Protein AF-A0A495E7X4-F1 (afdb_monomer)

Sequence (181 aa):
MKPMVLQGMKLKKEILKELFKAVAIIALSSLPYIHDVITIRGGAFPAWVPDWGIEEFLTNSEGYIAGFSSYRVFIYTFLIHLFAHLGYVGWFFDAKDKLYRPFLLVPVSLSLYQIILILFDFRSSDLNEPHIKIVLTIAISSLLAINFFFNNKKILSEHFLKHKNSLKTNKKPLQTKEKNI

Secondary structure (DSSP, 8-state):
---HHHHHHHHHHHHHHHHHHHHHHHHHHHGGGHHHHH--TTSPPPTTSPP-SHHHHHB-TTS-BTTBSSHHHHHHHHHHHHHHHHHHHHHHHH-TT-TTGGGGHHHHHHHHHHHHHHHTT-TTSGGGSHHHHHHHHHHHHHHHHHHHHHH-HHHHHHHHHHHHHHHHHTTS---------

Structure (mmCIF, N/CA/C/O backbone):
data_AF-A0A495E7X4-F1
#
_entry.id   AF-A0A495E7X4-F1
#
loop_
_atom_site.group_PDB
_atom_site.id
_atom_site.type_symbol
_atom_site.label_atom_id
_atom_site.label_alt_id
_atom_site.label_comp_id
_atom_site.label_asym_id
_atom_site.label_entity_id
_atom_site.label_seq_id
_atom_site.pdbx_PDB_ins_code
_atom_site.Cartn_x
_atom_site.Cartn_y
_atom_site.Cartn_z
_atom_site.occupancy
_atom_site.B_iso_or_equiv
_atom_site.auth_seq_id
_atom_site.auth_comp_id
_atom_site.auth_asym_id
_atom_site.auth_atom_id
_atom_site.pdbx_PDB_model_num
ATOM 1 N N . MET A 1 1 ? -44.110 -26.008 7.105 1.00 53.22 1 MET A N 1
ATOM 2 C CA . MET A 1 1 ? -42.918 -26.580 6.438 1.00 53.22 1 MET A CA 1
ATOM 3 C C . MET A 1 1 ? -42.250 -25.498 5.598 1.00 53.22 1 MET A C 1
ATOM 5 O O . MET A 1 1 ? -42.802 -25.106 4.581 1.00 53.22 1 MET A O 1
ATOM 9 N N . LYS A 1 2 ? -41.111 -24.945 6.038 1.00 56.16 2 LYS A N 1
ATOM 10 C CA . LYS A 1 2 ? -40.296 -24.055 5.189 1.00 56.16 2 LYS A CA 1
ATOM 11 C C . LYS A 1 2 ? -39.638 -24.940 4.117 1.00 56.16 2 LYS A C 1
ATOM 13 O O . LYS A 1 2 ? -39.052 -25.950 4.501 1.00 56.16 2 LYS A O 1
ATOM 18 N N . PRO A 1 3 ? -39.761 -24.643 2.814 1.00 59.41 3 PRO A N 1
ATOM 19 C CA . PRO A 1 3 ? -39.374 -25.594 1.779 1.00 59.41 3 PRO A CA 1
ATOM 20 C C . PRO A 1 3 ? -37.855 -25.800 1.782 1.00 59.41 3 PRO A C 1
ATOM 22 O O . PRO A 1 3 ? -37.083 -24.859 1.598 1.00 59.41 3 PRO A O 1
ATOM 25 N N . MET A 1 4 ? -37.449 -27.055 1.976 1.00 61.03 4 MET A N 1
ATOM 26 C CA . MET A 1 4 ? -36.068 -27.557 2.059 1.00 61.03 4 MET A CA 1
ATOM 27 C C . MET A 1 4 ? -35.173 -27.088 0.889 1.00 61.03 4 MET A C 1
ATOM 29 O O . MET A 1 4 ? -33.969 -26.889 1.043 1.00 61.03 4 MET A O 1
ATOM 33 N N . VAL A 1 5 ? -35.781 -26.798 -0.266 1.00 62.78 5 VAL A N 1
ATOM 34 C CA . VAL A 1 5 ? -35.138 -26.268 -1.483 1.00 62.78 5 VAL A CA 1
ATOM 35 C C . VAL A 1 5 ? -34.517 -24.876 -1.270 1.00 62.78 5 VAL A C 1
ATOM 37 O O . VAL A 1 5 ? -33.416 -24.596 -1.746 1.00 62.78 5 VAL A O 1
ATOM 40 N N . LEU A 1 6 ? -35.177 -24.007 -0.499 1.00 62.12 6 LEU A N 1
ATOM 41 C CA . LEU A 1 6 ? -34.708 -22.642 -0.220 1.00 62.12 6 LEU A CA 1
ATOM 42 C C . LEU A 1 6 ? -33.496 -22.630 0.726 1.00 62.12 6 LEU A C 1
ATOM 44 O O . LEU A 1 6 ? -32.681 -21.708 0.683 1.00 62.12 6 LEU A O 1
ATOM 48 N N . GLN A 1 7 ? -33.358 -23.664 1.558 1.00 63.69 7 GLN A N 1
ATOM 49 C CA . GLN A 1 7 ? -32.230 -23.836 2.473 1.00 63.69 7 GLN A CA 1
ATOM 50 C C . GLN A 1 7 ? -30.979 -24.335 1.730 1.00 63.69 7 GLN A C 1
ATOM 52 O O . GLN A 1 7 ? -29.894 -23.796 1.944 1.00 63.69 7 GLN A O 1
ATOM 57 N N . GLY A 1 8 ? -31.135 -25.263 0.777 1.00 68.31 8 GLY A N 1
ATOM 58 C CA . GLY A 1 8 ? -30.037 -25.742 -0.075 1.00 68.31 8 GLY A CA 1
ATOM 59 C C . GLY A 1 8 ? -29.453 -24.665 -1.000 1.00 68.31 8 GLY A C 1
ATOM 60 O O . GLY A 1 8 ? -28.236 -24.577 -1.164 1.00 68.31 8 GLY A O 1
ATOM 61 N N . MET A 1 9 ? -30.295 -23.784 -1.555 1.00 69.75 9 MET A N 1
ATOM 62 C CA . MET A 1 9 ? -29.830 -22.660 -2.384 1.00 69.75 9 MET A CA 1
ATOM 63 C C . MET A 1 9 ? -29.042 -21.612 -1.588 1.00 69.75 9 MET A C 1
ATOM 65 O O . MET A 1 9 ? -28.054 -21.077 -2.091 1.00 69.75 9 MET A O 1
ATOM 69 N N . LYS A 1 10 ? -29.448 -21.323 -0.345 1.00 73.44 10 LYS A N 1
ATOM 70 C CA . LYS A 1 10 ? -28.701 -20.415 0.540 1.00 73.44 10 LYS A CA 1
ATOM 71 C C . LYS A 1 10 ? -27.346 -21.001 0.932 1.00 73.44 10 LYS A C 1
ATOM 73 O O . LYS A 1 10 ? -26.352 -20.287 0.880 1.00 73.44 10 LYS A O 1
ATOM 78 N N . LEU A 1 11 ? -27.300 -22.300 1.229 1.00 81.44 11 LEU A N 1
ATOM 79 C CA . LEU A 1 11 ? -26.063 -22.997 1.577 1.00 81.44 11 LEU A CA 1
ATOM 80 C C . LEU A 1 11 ? -25.038 -22.964 0.430 1.00 81.44 11 LEU A C 1
ATOM 82 O O . LEU A 1 11 ? -23.883 -22.620 0.658 1.00 81.44 11 LEU A O 1
ATOM 86 N N . LYS A 1 12 ? -25.460 -23.231 -0.817 1.00 85.31 12 LYS A N 1
ATOM 87 C CA . LYS A 1 12 ? -24.569 -23.134 -1.991 1.00 85.31 12 LYS A CA 1
ATOM 88 C C . LYS A 1 12 ? -24.003 -21.725 -2.196 1.00 85.31 12 LYS A C 1
ATOM 90 O O . LYS A 1 12 ? -22.835 -21.592 -2.550 1.00 85.31 12 LYS A O 1
ATOM 95 N N . LYS A 1 13 ? -24.808 -20.679 -1.969 1.00 86.75 13 LYS A N 1
ATOM 96 C CA . LYS A 1 13 ? -24.361 -19.280 -2.092 1.00 86.75 13 LYS A CA 1
ATOM 97 C C . LYS A 1 13 ? -23.329 -18.900 -1.030 1.00 86.75 13 LYS A C 1
ATOM 99 O O . LYS A 1 13 ? -22.358 -18.233 -1.369 1.00 86.75 13 LYS A O 1
ATOM 104 N N . GLU A 1 14 ? -23.513 -19.335 0.217 1.00 90.12 14 GLU A N 1
ATOM 105 C CA . GLU A 1 14 ? -22.531 -19.098 1.287 1.00 90.12 14 GLU A CA 1
ATOM 106 C C . GLU A 1 14 ? -21.208 -19.822 1.003 1.00 90.12 14 GLU A C 1
ATOM 108 O O . GLU A 1 14 ? -20.150 -19.203 1.058 1.00 90.12 14 GLU A O 1
ATOM 113 N N . ILE A 1 15 ? -21.253 -21.091 0.583 1.00 91.12 15 ILE A N 1
ATOM 114 C CA . ILE A 1 15 ? -20.043 -21.850 0.218 1.00 91.12 15 ILE A CA 1
ATOM 115 C C . ILE A 1 15 ? -19.289 -21.171 -0.931 1.00 91.12 15 ILE A C 1
ATOM 117 O O . ILE A 1 15 ? -18.073 -21.010 -0.859 1.00 91.12 15 ILE A O 1
ATOM 121 N N . LEU A 1 16 ? -19.997 -20.732 -1.977 1.00 93.06 16 LEU A N 1
ATOM 122 C CA . LEU A 1 16 ? -19.380 -20.040 -3.111 1.00 93.06 16 LEU A CA 1
ATOM 123 C C . LEU A 1 16 ? -18.724 -18.719 -2.687 1.00 93.06 16 LEU A C 1
ATOM 125 O O . LEU A 1 16 ? -17.646 -18.379 -3.168 1.00 93.06 16 LEU A O 1
ATOM 129 N N . LYS A 1 17 ? -19.358 -17.985 -1.768 1.00 92.62 17 LYS A N 1
ATOM 130 C CA . LYS A 1 17 ? -18.829 -16.734 -1.221 1.00 92.62 17 LYS A CA 1
ATOM 131 C C . LYS A 1 17 ? -17.554 -16.966 -0.413 1.00 92.62 17 LYS A C 1
ATOM 133 O O . LYS A 1 17 ? -16.591 -16.227 -0.597 1.00 92.62 17 LYS A O 1
ATOM 138 N N . GLU A 1 18 ? -17.530 -17.977 0.452 1.00 92.38 18 GLU A N 1
ATOM 139 C CA . GLU A 1 18 ? -16.325 -18.325 1.215 1.00 92.38 18 GLU A CA 1
ATOM 140 C C . GLU A 1 18 ? -15.199 -18.824 0.302 1.00 92.38 18 GLU A C 1
ATOM 142 O O . GLU A 1 18 ? -14.048 -18.424 0.472 1.00 92.38 18 GLU A O 1
ATOM 147 N N . LEU A 1 19 ? -15.527 -19.599 -0.735 1.00 94.06 19 LEU A N 1
ATOM 148 C CA . LEU A 1 19 ? -14.551 -20.033 -1.733 1.00 94.06 19 LEU A CA 1
ATOM 149 C C . LEU A 1 19 ? -13.961 -18.844 -2.499 1.00 94.06 19 LEU A C 1
ATOM 151 O O . LEU A 1 19 ? -12.747 -18.761 -2.659 1.00 94.06 19 LEU A O 1
ATOM 155 N N . PHE A 1 20 ? -14.789 -17.881 -2.914 1.00 94.00 20 PHE A N 1
ATOM 156 C CA . PHE A 1 20 ? -14.309 -16.675 -3.589 1.00 94.00 20 PHE A CA 1
ATOM 157 C C . PHE A 1 20 ? -13.385 -15.840 -2.694 1.00 94.00 20 PHE A C 1
ATOM 159 O O . PHE A 1 20 ? -12.352 -15.362 -3.156 1.00 94.00 20 PHE A O 1
ATOM 166 N N . LYS A 1 21 ? -13.707 -15.706 -1.399 1.00 90.69 21 LYS A N 1
ATOM 167 C CA . LYS A 1 21 ? -12.814 -15.050 -0.431 1.00 90.69 21 LYS A CA 1
ATOM 168 C C . LYS A 1 21 ? -11.476 -15.777 -0.318 1.00 90.69 21 LYS A C 1
ATOM 170 O O . LYS A 1 21 ? -10.440 -15.123 -0.344 1.00 90.69 21 LYS A O 1
ATOM 175 N N . ALA A 1 22 ? -11.489 -17.107 -0.216 1.00 91.88 22 ALA A N 1
ATOM 176 C CA . ALA A 1 22 ? -10.266 -17.901 -0.133 1.00 91.88 22 ALA A CA 1
ATOM 177 C C . ALA A 1 22 ? -9.396 -17.727 -1.388 1.00 91.88 22 ALA A C 1
ATOM 179 O O . ALA A 1 22 ? -8.202 -17.459 -1.276 1.00 91.88 22 ALA A O 1
ATOM 180 N N . VAL A 1 23 ? -10.003 -17.786 -2.577 1.00 94.38 23 VAL A N 1
ATOM 181 C CA . VAL A 1 23 ? -9.309 -17.542 -3.850 1.00 94.38 23 VAL A CA 1
ATOM 182 C C . VAL A 1 23 ? -8.737 -16.124 -3.905 1.00 94.38 23 VAL A C 1
ATOM 184 O O . VAL A 1 23 ? -7.584 -15.956 -4.289 1.00 94.38 23 VAL A O 1
ATOM 187 N N . ALA A 1 24 ? -9.493 -15.112 -3.473 1.00 90.62 24 ALA A N 1
ATOM 188 C CA . ALA A 1 24 ? -9.015 -13.731 -3.431 1.00 90.62 24 ALA A CA 1
ATOM 189 C C . ALA A 1 24 ? -7.817 -13.558 -2.483 1.00 90.62 24 ALA A C 1
ATOM 191 O O . ALA A 1 24 ? -6.862 -12.866 -2.830 1.00 90.62 24 ALA A O 1
ATOM 192 N N . ILE A 1 25 ? -7.830 -14.212 -1.316 1.00 90.06 25 ILE A N 1
ATOM 193 C CA . ILE A 1 25 ? -6.704 -14.198 -0.371 1.00 90.06 25 ILE A CA 1
ATOM 194 C C . ILE A 1 25 ? -5.472 -14.852 -0.997 1.00 90.06 25 ILE A C 1
ATOM 196 O O . ILE A 1 25 ? -4.390 -14.274 -0.937 1.00 90.06 25 ILE A O 1
ATOM 200 N N . ILE A 1 26 ? -5.631 -16.018 -1.631 1.00 92.19 26 ILE A N 1
ATOM 201 C CA . ILE A 1 26 ? -4.530 -16.711 -2.310 1.00 92.19 26 ILE A CA 1
ATOM 202 C C . ILE A 1 26 ? -3.950 -15.814 -3.406 1.00 92.19 26 ILE A C 1
ATOM 204 O O . ILE A 1 26 ? -2.745 -15.570 -3.415 1.00 92.19 26 ILE A O 1
ATOM 208 N N . ALA A 1 27 ? -4.802 -15.247 -4.262 1.00 89.44 27 ALA A N 1
ATOM 209 C CA . ALA A 1 27 ? -4.384 -14.346 -5.330 1.00 89.44 27 ALA A CA 1
ATOM 210 C C . ALA A 1 27 ? -3.613 -13.131 -4.785 1.00 89.44 27 ALA A C 1
ATOM 212 O O . ALA A 1 27 ? -2.499 -12.860 -5.232 1.00 89.44 27 ALA A O 1
ATOM 213 N N . LEU A 1 28 ? -4.144 -12.450 -3.764 1.00 91.06 28 LEU A N 1
ATOM 214 C CA . LEU A 1 28 ? -3.473 -11.317 -3.121 1.00 91.06 28 LEU A CA 1
ATOM 215 C C . LEU A 1 28 ? -2.140 -11.721 -2.482 1.00 91.06 28 LEU A C 1
ATOM 217 O O . LEU A 1 28 ? -1.152 -11.017 -2.648 1.00 91.06 28 LEU A O 1
ATOM 221 N N . SER A 1 29 ? -2.081 -12.864 -1.798 1.00 91.00 29 SER A N 1
ATOM 222 C CA . SER A 1 29 ? -0.844 -13.364 -1.183 1.00 91.00 29 SER A CA 1
ATOM 223 C C . SER A 1 29 ? 0.217 -13.766 -2.209 1.00 91.00 29 SER A C 1
ATOM 225 O O . SER A 1 29 ? 1.410 -13.682 -1.933 1.00 91.00 29 SER A O 1
ATOM 227 N N . SER A 1 30 ? -0.214 -14.160 -3.410 1.00 92.12 30 SER A N 1
ATOM 228 C CA . SER A 1 30 ? 0.676 -14.527 -4.511 1.00 92.12 30 SER A CA 1
ATOM 229 C C . SER A 1 30 ? 1.222 -13.321 -5.282 1.00 92.12 30 SER A C 1
ATOM 231 O O . SER A 1 30 ? 2.153 -13.469 -6.070 1.00 92.12 30 SER A O 1
ATOM 233 N N . LEU A 1 31 ? 0.672 -12.126 -5.043 1.00 90.81 31 LEU A N 1
ATOM 234 C CA . LEU A 1 31 ? 0.947 -10.913 -5.811 1.00 90.81 31 LEU A CA 1
ATOM 235 C C . LEU A 1 31 ? 2.449 -10.566 -5.902 1.00 90.81 31 LEU A C 1
ATOM 237 O O . LEU A 1 31 ? 2.909 -10.325 -7.016 1.00 90.81 31 LEU A O 1
ATOM 241 N N . PRO A 1 32 ? 3.262 -10.656 -4.827 1.00 90.75 32 PRO A N 1
ATOM 242 C CA . PRO A 1 32 ? 4.714 -10.456 -4.918 1.00 90.75 32 PRO A CA 1
ATOM 243 C C . PRO A 1 32 ? 5.439 -11.398 -5.895 1.00 90.75 32 PRO A C 1
ATOM 245 O O . PRO A 1 32 ? 6.487 -11.047 -6.431 1.00 90.75 32 PRO A O 1
ATOM 248 N N . TYR A 1 33 ? 4.891 -12.587 -6.154 1.00 90.56 33 TYR A N 1
ATOM 249 C CA . TYR A 1 33 ? 5.516 -13.632 -6.973 1.00 90.56 33 TYR A CA 1
ATOM 250 C C . TYR A 1 33 ? 5.079 -13.599 -8.441 1.00 90.56 33 TYR A C 1
ATOM 252 O O . TYR A 1 33 ? 5.676 -14.281 -9.268 1.00 90.56 33 TYR A O 1
ATOM 260 N N . ILE A 1 34 ? 4.080 -12.784 -8.800 1.00 88.56 34 ILE A N 1
ATOM 261 C CA . ILE A 1 34 ? 3.587 -12.684 -10.186 1.00 88.56 34 ILE A CA 1
ATOM 262 C C . ILE A 1 34 ? 4.708 -12.278 -11.150 1.00 88.56 34 ILE A C 1
ATOM 264 O O . ILE A 1 34 ? 4.721 -12.730 -12.292 1.00 88.56 34 ILE A O 1
ATOM 268 N N . HIS A 1 35 ? 5.678 -11.483 -10.686 1.00 87.06 35 HIS A N 1
ATOM 269 C CA . HIS A 1 35 ? 6.827 -11.069 -11.490 1.00 87.06 35 HIS A CA 1
ATOM 270 C C . HIS A 1 35 ? 7.588 -12.263 -12.103 1.00 87.06 35 HIS A C 1
ATOM 272 O O . HIS A 1 35 ? 8.011 -12.174 -13.251 1.00 87.06 35 HIS A O 1
ATOM 278 N N . ASP A 1 36 ? 7.700 -13.391 -11.393 1.00 85.12 36 ASP A N 1
ATOM 279 C CA . ASP A 1 36 ? 8.368 -14.608 -11.882 1.00 85.12 36 ASP A CA 1
ATOM 280 C C . ASP A 1 36 ? 7.538 -15.384 -12.906 1.00 85.12 36 ASP A C 1
ATOM 282 O O . ASP A 1 36 ? 8.079 -16.144 -13.705 1.00 85.12 36 ASP A O 1
ATOM 286 N N . VAL A 1 37 ? 6.219 -15.202 -12.891 1.00 85.38 37 VAL A N 1
ATOM 287 C CA . VAL A 1 37 ? 5.312 -15.842 -13.847 1.00 85.38 37 VAL A CA 1
ATOM 288 C C . VAL A 1 37 ? 5.326 -15.082 -15.170 1.00 85.38 37 VAL A C 1
ATOM 290 O O . VAL A 1 37 ? 5.337 -15.699 -16.233 1.00 85.38 37 VAL A O 1
ATOM 293 N N . ILE A 1 38 ? 5.342 -13.747 -15.111 1.00 84.25 38 ILE A N 1
ATOM 294 C CA . ILE A 1 38 ? 5.209 -12.893 -16.297 1.00 84.25 38 ILE A CA 1
ATOM 295 C C . ILE A 1 38 ? 6.545 -12.473 -16.920 1.00 84.25 38 ILE A C 1
ATOM 297 O O . ILE A 1 38 ? 6.532 -11.867 -17.985 1.00 84.25 38 ILE A O 1
ATOM 301 N N . THR A 1 39 ? 7.688 -12.774 -16.294 1.00 84.00 39 THR A N 1
ATOM 30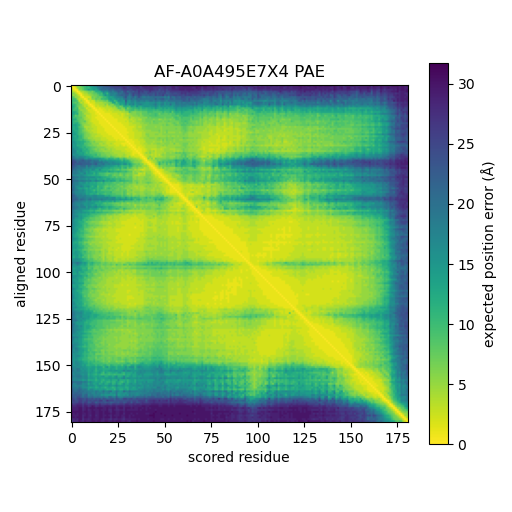2 C CA . THR A 1 39 ? 9.014 -12.441 -16.843 1.00 84.00 39 THR A CA 1
ATOM 303 C C . THR A 1 39 ? 9.970 -13.629 -16.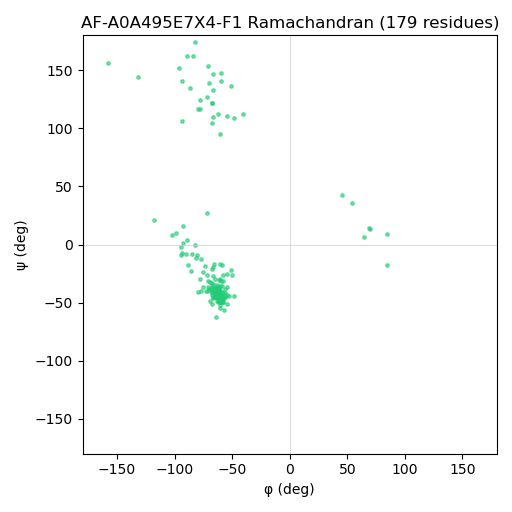805 1.00 84.00 39 THR A C 1
ATOM 305 O O . THR A 1 39 ? 9.971 -14.430 -15.873 1.00 84.00 39 THR A O 1
ATOM 308 N N . ILE A 1 40 ? 10.819 -13.742 -17.826 1.00 83.38 40 ILE A N 1
ATOM 309 C CA . ILE A 1 40 ? 11.883 -14.752 -17.894 1.00 83.38 40 ILE A CA 1
ATOM 310 C C . ILE A 1 40 ? 13.158 -14.185 -17.242 1.00 83.38 40 ILE A C 1
ATOM 312 O O . ILE A 1 40 ? 13.316 -12.973 -17.097 1.00 83.38 40 ILE A O 1
ATOM 316 N N . ARG A 1 41 ? 14.127 -15.041 -16.873 1.00 71.62 41 ARG A N 1
ATOM 317 C CA . ARG A 1 41 ? 15.435 -14.632 -16.309 1.00 71.62 41 ARG A CA 1
ATOM 318 C C . ARG A 1 41 ? 16.185 -13.565 -17.128 1.00 71.62 41 ARG A C 1
ATOM 320 O O . ARG A 1 41 ? 17.019 -12.879 -16.553 1.00 71.62 41 ARG A O 1
ATOM 327 N N . GLY A 1 42 ? 15.886 -13.421 -18.422 1.00 68.38 42 GLY A N 1
ATOM 328 C CA . GLY A 1 42 ? 16.449 -12.390 -19.303 1.00 68.38 42 GLY A CA 1
ATOM 329 C C . GLY A 1 42 ? 15.674 -11.066 -19.351 1.00 68.38 42 GLY A C 1
ATOM 330 O O . GLY A 1 42 ? 16.023 -10.214 -20.153 1.00 68.38 42 GLY A O 1
ATOM 331 N N . GLY A 1 43 ? 14.614 -10.894 -18.556 1.00 67.06 43 GLY A N 1
ATOM 332 C CA . GLY A 1 43 ? 13.779 -9.685 -18.547 1.00 67.06 43 GLY A CA 1
ATOM 333 C C . GLY A 1 43 ? 12.669 -9.661 -19.603 1.00 67.06 43 GLY A C 1
ATOM 334 O O . GLY A 1 43 ? 11.706 -8.931 -19.421 1.00 67.06 43 GLY A O 1
ATOM 335 N N . ALA A 1 44 ? 12.756 -10.504 -20.635 1.00 72.88 44 ALA A N 1
ATOM 336 C CA . ALA A 1 44 ? 11.746 -10.615 -21.684 1.00 72.88 44 ALA A CA 1
ATOM 337 C C . ALA A 1 44 ? 10.433 -11.263 -21.206 1.00 72.88 44 ALA A C 1
ATOM 339 O O . ALA A 1 44 ? 10.423 -12.114 -20.301 1.00 72.88 44 ALA A O 1
ATOM 340 N N . PHE A 1 45 ? 9.342 -10.912 -21.888 1.00 77.19 45 PHE A N 1
ATOM 341 C CA . PHE A 1 45 ? 8.042 -11.551 -21.724 1.00 77.19 45 PHE A CA 1
ATOM 342 C C . PHE A 1 45 ? 8.028 -12.982 -22.290 1.00 77.19 45 PHE A C 1
ATOM 344 O O . PHE A 1 45 ? 8.557 -13.239 -23.376 1.00 77.19 45 PHE A O 1
ATOM 351 N N . PRO A 1 46 ? 7.396 -13.940 -21.591 1.00 80.56 46 PRO A N 1
ATOM 352 C CA . PRO A 1 46 ? 7.006 -15.212 -22.179 1.00 80.56 46 PRO A CA 1
ATOM 353 C C . PRO A 1 46 ? 6.049 -15.012 -23.359 1.00 80.56 46 PRO A C 1
ATOM 355 O O . PRO A 1 46 ? 5.175 -14.157 -23.305 1.00 80.56 46 PRO A O 1
ATOM 358 N N . ALA A 1 47 ? 6.120 -15.885 -24.367 1.00 81.38 47 ALA A N 1
ATOM 359 C CA . ALA A 1 47 ? 5.296 -15.796 -25.581 1.00 81.38 47 ALA A CA 1
ATOM 360 C C . ALA A 1 47 ? 3.769 -15.831 -25.347 1.00 81.38 47 ALA A C 1
ATOM 362 O O . ALA A 1 47 ? 3.000 -15.485 -26.237 1.00 81.38 47 ALA A O 1
ATOM 363 N N . TRP A 1 48 ? 3.320 -16.286 -24.174 1.00 83.38 48 TRP A N 1
ATOM 364 C CA . TRP A 1 48 ? 1.904 -16.325 -23.810 1.00 83.38 48 TRP A CA 1
ATOM 365 C C . TRP A 1 48 ? 1.413 -15.029 -23.153 1.00 83.38 48 TRP A C 1
ATOM 367 O O . TRP A 1 48 ? 0.202 -14.821 -23.078 1.00 83.38 48 TRP A O 1
ATOM 377 N N . VAL A 1 49 ? 2.321 -14.182 -22.650 1.00 82.12 49 VAL A N 1
ATOM 378 C CA . VAL A 1 49 ? 1.960 -12.895 -22.053 1.00 82.12 49 VAL A CA 1
ATOM 379 C C . VAL A 1 49 ? 1.730 -11.911 -23.198 1.00 82.12 49 VAL A C 1
ATOM 381 O O . VAL A 1 49 ? 2.660 -11.653 -23.962 1.00 82.12 49 VAL A O 1
ATOM 384 N N . PRO A 1 50 ? 0.509 -11.380 -23.360 1.00 80.94 50 PRO A N 1
ATOM 385 C CA . PRO A 1 50 ? 0.252 -10.388 -24.389 1.00 80.94 50 PRO A CA 1
ATOM 386 C C . PRO A 1 50 ? 1.012 -9.101 -24.066 1.00 80.94 50 PRO A C 1
ATOM 388 O O . PRO A 1 50 ? 0.957 -8.608 -22.939 1.00 80.94 50 PRO A O 1
ATOM 391 N N . ASP A 1 51 ? 1.688 -8.548 -25.068 1.00 81.56 51 ASP A N 1
ATOM 392 C CA . ASP A 1 51 ? 2.324 -7.243 -24.947 1.00 81.56 51 ASP A CA 1
ATOM 393 C C . ASP A 1 51 ? 1.262 -6.142 -25.071 1.00 81.56 51 ASP A C 1
ATOM 395 O O . ASP A 1 51 ? 0.562 -6.028 -26.080 1.00 81.56 51 ASP A O 1
ATOM 399 N N . TRP A 1 52 ? 1.093 -5.369 -24.000 1.00 82.31 52 TRP A N 1
ATOM 400 C CA . TRP A 1 52 ? 0.165 -4.237 -23.928 1.00 82.31 52 TRP A CA 1
ATOM 401 C C . TRP A 1 52 ? 0.880 -2.886 -24.069 1.00 82.31 52 TRP A 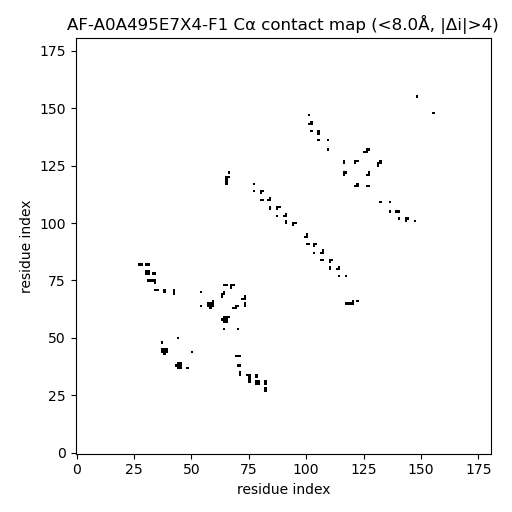C 1
ATOM 403 O O . TRP A 1 52 ? 0.267 -1.851 -23.817 1.00 82.31 52 TRP A O 1
ATOM 413 N N . GLY A 1 53 ? 2.175 -2.877 -24.407 1.00 82.44 53 GLY A N 1
ATOM 414 C CA . GLY A 1 53 ? 2.983 -1.661 -24.518 1.00 82.44 53 GLY A CA 1
ATOM 415 C C . GLY A 1 53 ? 3.267 -0.981 -23.175 1.00 82.44 53 GLY A C 1
ATOM 416 O O . GLY A 1 53 ? 3.698 0.167 -23.142 1.00 82.44 53 G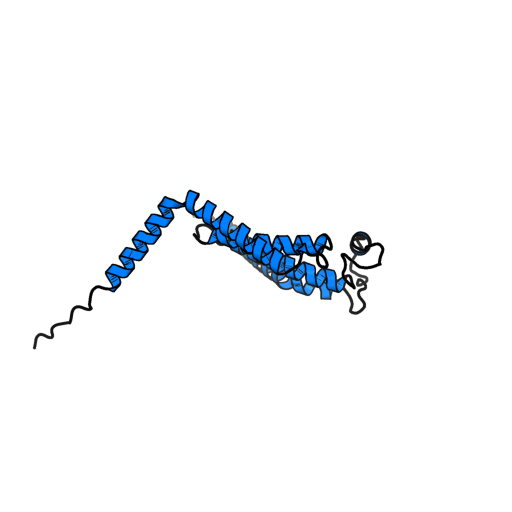LY A O 1
ATOM 417 N N . ILE A 1 54 ? 3.020 -1.660 -22.046 1.00 83.44 54 ILE A N 1
ATOM 418 C CA . ILE A 1 54 ? 3.255 -1.104 -20.701 1.00 83.44 54 ILE A CA 1
ATOM 419 C C . ILE A 1 54 ? 4.750 -0.885 -20.464 1.00 83.44 54 ILE A C 1
ATOM 421 O O . ILE A 1 54 ? 5.135 0.109 -19.854 1.00 83.44 54 ILE A O 1
ATOM 425 N N . GLU A 1 55 ? 5.586 -1.817 -20.925 1.00 83.62 55 GLU A N 1
ATOM 426 C CA . GLU A 1 55 ? 7.040 -1.683 -20.830 1.00 83.62 55 GLU A CA 1
ATOM 427 C C . GLU A 1 55 ? 7.518 -0.465 -21.623 1.00 83.62 55 GLU A C 1
ATOM 429 O O . GLU A 1 55 ? 8.201 0.389 -21.065 1.00 83.62 55 GLU A O 1
ATOM 434 N N . GLU A 1 56 ? 7.078 -0.326 -22.875 1.00 84.62 56 GLU A N 1
ATOM 435 C CA . GLU A 1 56 ? 7.445 0.795 -23.744 1.00 84.62 56 GLU A CA 1
ATOM 436 C C . GLU A 1 56 ? 6.945 2.140 -23.189 1.00 84.62 56 GLU A C 1
ATOM 438 O O . GLU A 1 56 ? 7.699 3.106 -23.141 1.00 84.62 56 GLU A O 1
ATOM 443 N N . PHE A 1 57 ? 5.718 2.186 -22.657 1.00 86.06 57 PHE A N 1
ATOM 444 C CA . PHE A 1 57 ? 5.150 3.382 -22.024 1.00 86.06 57 PHE A CA 1
ATOM 445 C C . PHE A 1 57 ? 5.919 3.835 -20.773 1.00 86.06 57 PHE A C 1
ATOM 447 O O . PHE A 1 57 ? 6.009 5.031 -20.499 1.00 86.06 57 PHE A O 1
ATOM 454 N N . LEU A 1 58 ? 6.448 2.890 -19.992 1.00 84.06 58 LEU A N 1
ATOM 455 C CA . LEU A 1 58 ? 7.201 3.174 -18.765 1.00 84.06 58 LEU A CA 1
ATOM 456 C C . LEU A 1 58 ? 8.707 3.334 -19.005 1.00 84.06 58 LEU A C 1
ATOM 458 O O . LEU A 1 58 ? 9.431 3.693 -18.072 1.00 84.06 58 LEU A O 1
ATOM 462 N N . THR A 1 59 ? 9.188 3.052 -20.215 1.00 86.50 59 THR A N 1
ATOM 463 C CA . THR A 1 59 ? 10.600 3.188 -20.571 1.00 86.50 59 THR A CA 1
ATOM 464 C C . THR A 1 59 ? 10.928 4.656 -20.814 1.00 86.50 59 THR A C 1
ATOM 466 O O . THR A 1 59 ? 10.295 5.335 -21.619 1.00 86.50 59 THR A O 1
ATOM 469 N N . ASN A 1 60 ? 11.923 5.166 -20.095 1.00 83.19 60 ASN A N 1
ATOM 470 C CA . ASN A 1 60 ? 12.401 6.533 -20.255 1.00 83.19 60 ASN A CA 1
ATOM 471 C C . ASN A 1 60 ? 13.382 6.655 -21.439 1.00 83.19 60 ASN A C 1
ATOM 473 O O . ASN A 1 60 ? 13.801 5.665 -22.038 1.00 83.19 60 ASN A O 1
ATOM 477 N N . SER A 1 61 ? 13.793 7.883 -21.767 1.00 81.69 61 SER A N 1
ATOM 478 C CA . SER A 1 61 ? 14.730 8.163 -22.871 1.00 81.69 61 SER A CA 1
ATOM 479 C C . SER A 1 61 ? 16.108 7.506 -22.721 1.00 81.69 61 SER A C 1
ATOM 481 O O . SER A 1 61 ? 16.856 7.432 -23.690 1.00 81.69 61 SER A O 1
ATOM 483 N N . GLU A 1 62 ? 16.455 7.051 -21.518 1.00 80.31 62 GLU A N 1
ATOM 484 C CA . GLU A 1 62 ? 17.717 6.379 -21.198 1.00 80.31 62 GLU A CA 1
ATOM 485 C C . GLU A 1 62 ? 17.606 4.844 -21.272 1.00 80.31 62 GLU A C 1
ATOM 487 O O . GLU A 1 62 ? 18.602 4.147 -21.084 1.00 80.31 62 GLU A O 1
ATOM 492 N N . GLY A 1 63 ? 16.415 4.306 -21.563 1.00 80.56 63 GLY A N 1
ATOM 493 C CA . GLY A 1 63 ? 16.159 2.866 -21.649 1.00 80.56 63 GLY A CA 1
ATOM 494 C C . GLY A 1 63 ? 15.855 2.189 -20.307 1.00 80.56 63 GLY A C 1
ATOM 495 O O . GLY A 1 63 ? 15.788 0.963 -20.248 1.00 80.56 63 GLY A O 1
ATOM 496 N N . TYR A 1 64 ? 15.657 2.955 -19.229 1.00 83.19 64 TYR A N 1
ATOM 497 C CA . TYR A 1 64 ? 15.242 2.435 -17.925 1.00 83.19 64 TYR A CA 1
ATOM 498 C C . TYR A 1 64 ? 13.721 2.476 -17.767 1.00 83.19 64 TYR A C 1
ATOM 500 O O . TYR A 1 64 ? 13.063 3.451 -18.124 1.00 83.19 64 TYR A O 1
ATOM 508 N N . ILE A 1 65 ? 13.154 1.442 -17.152 1.00 84.12 65 ILE A N 1
ATOM 509 C CA . ILE A 1 65 ? 11.702 1.304 -16.968 1.00 84.12 65 ILE A CA 1
ATOM 510 C C . ILE A 1 65 ? 11.326 1.879 -15.610 1.00 84.12 65 ILE A C 1
ATOM 512 O O . ILE A 1 65 ? 11.638 1.265 -14.588 1.00 84.12 65 ILE A O 1
ATOM 516 N N . ALA A 1 66 ? 10.698 3.058 -15.579 1.00 82.19 66 ALA A N 1
ATOM 517 C CA . ALA A 1 66 ? 10.438 3.813 -14.345 1.00 82.19 66 ALA A CA 1
ATOM 518 C C . ALA A 1 66 ? 11.684 3.864 -13.421 1.00 82.19 66 ALA A C 1
ATOM 520 O O . ALA A 1 66 ? 11.612 3.587 -12.215 1.00 82.19 66 ALA A O 1
ATOM 521 N N . GLY A 1 67 ? 12.853 4.082 -14.043 1.00 82.31 67 GLY A N 1
ATOM 522 C CA . GLY A 1 67 ? 14.186 4.126 -13.427 1.00 82.31 67 GLY A CA 1
ATOM 523 C C . GLY A 1 67 ? 14.725 2.792 -12.904 1.00 82.31 67 GLY A C 1
ATOM 524 O O . GLY A 1 67 ? 15.637 2.771 -12.072 1.00 82.31 67 GLY A O 1
ATOM 525 N N . PHE A 1 68 ? 14.129 1.658 -13.273 1.00 86.69 68 PHE A N 1
ATOM 526 C CA . PHE A 1 68 ? 14.655 0.326 -12.969 1.00 86.69 68 PHE A CA 1
ATOM 527 C C . PHE A 1 68 ? 15.471 -0.225 -14.136 1.00 86.69 68 PHE A C 1
ATOM 529 O O . PHE A 1 68 ? 15.204 0.059 -15.300 1.00 86.69 68 PHE A O 1
ATOM 536 N N . SER A 1 69 ? 16.433 -1.088 -13.805 1.00 85.19 69 SER A N 1
ATOM 537 C CA . SER A 1 69 ? 17.308 -1.759 -14.773 1.00 85.19 69 SER A CA 1
ATOM 538 C C . SER A 1 69 ? 16.597 -2.772 -15.670 1.00 85.19 69 SER A C 1
ATOM 540 O O . SER A 1 69 ? 17.129 -3.145 -16.707 1.00 85.19 69 SER A O 1
ATOM 542 N N . SER A 1 70 ? 15.435 -3.277 -15.255 1.00 86.19 70 SER A N 1
ATOM 543 C CA . SER A 1 70 ? 14.637 -4.212 -16.048 1.00 86.19 70 SER A CA 1
ATOM 544 C C . SER A 1 70 ? 13.179 -4.206 -15.607 1.00 86.19 70 SER A C 1
ATOM 546 O O . SER A 1 70 ? 12.870 -3.926 -14.441 1.00 86.19 70 SER A O 1
ATOM 548 N N . TYR A 1 71 ? 12.296 -4.611 -16.522 1.00 85.62 71 TYR A N 1
ATOM 549 C CA . TYR A 1 71 ? 10.862 -4.727 -16.272 1.00 85.62 71 TYR A CA 1
ATOM 550 C C . TYR A 1 71 ? 10.556 -5.642 -15.080 1.00 85.62 71 TYR A C 1
ATOM 552 O O . TYR A 1 71 ? 9.751 -5.317 -14.209 1.00 85.62 71 TYR A O 1
ATOM 560 N N . ARG A 1 72 ? 11.277 -6.766 -14.974 1.00 87.25 72 ARG A N 1
ATOM 561 C CA . ARG A 1 72 ? 11.136 -7.726 -13.870 1.00 87.25 72 ARG A CA 1
ATOM 562 C C . ARG A 1 72 ? 11.348 -7.084 -12.500 1.00 87.25 72 ARG A C 1
ATOM 564 O O . ARG A 1 72 ? 10.567 -7.334 -11.583 1.00 87.25 72 ARG A O 1
ATOM 571 N N . VAL A 1 73 ? 12.392 -6.265 -12.352 1.00 88.25 73 VAL A N 1
ATOM 572 C CA . VAL A 1 73 ? 12.716 -5.610 -11.072 1.00 88.25 73 VAL A CA 1
ATOM 573 C C . VAL A 1 73 ? 11.686 -4.532 -10.741 1.00 88.25 73 VAL A C 1
ATOM 575 O O . VAL A 1 73 ? 11.290 -4.414 -9.577 1.00 88.25 73 VAL A O 1
ATOM 578 N N . PHE A 1 74 ? 11.213 -3.794 -11.751 1.00 90.31 74 PHE A N 1
ATOM 579 C CA . PHE A 1 74 ? 10.102 -2.858 -11.596 1.00 90.31 74 PHE A CA 1
ATOM 580 C C . PHE A 1 74 ? 8.856 -3.573 -11.062 1.00 90.31 74 PHE A C 1
ATOM 582 O O . PHE A 1 74 ? 8.368 -3.219 -9.989 1.00 90.31 74 PHE A O 1
ATOM 589 N N . ILE A 1 75 ? 8.391 -4.626 -11.746 1.00 90.31 75 ILE A N 1
ATOM 590 C CA . ILE A 1 75 ? 7.190 -5.375 -11.355 1.00 90.31 75 ILE A CA 1
ATOM 591 C C . ILE A 1 75 ? 7.348 -5.986 -9.967 1.00 90.31 75 ILE A C 1
ATOM 593 O O . ILE A 1 75 ? 6.455 -5.841 -9.138 1.00 90.31 75 ILE A O 1
ATOM 597 N N . TYR A 1 76 ? 8.479 -6.627 -9.675 1.00 90.88 76 TYR A N 1
ATOM 598 C CA . TYR A 1 76 ? 8.750 -7.179 -8.348 1.00 90.88 76 TYR A CA 1
ATOM 599 C C . TYR A 1 76 ? 8.607 -6.114 -7.254 1.00 90.88 76 TYR A C 1
ATOM 601 O O . TYR A 1 76 ? 7.873 -6.292 -6.278 1.00 90.88 76 TYR A O 1
ATOM 609 N N . THR A 1 77 ? 9.276 -4.976 -7.445 1.00 92.31 77 THR A N 1
ATOM 610 C CA . THR A 1 77 ? 9.292 -3.896 -6.459 1.00 92.31 77 THR A CA 1
ATOM 611 C C . THR A 1 77 ? 7.906 -3.278 -6.314 1.00 92.31 77 THR A C 1
ATOM 613 O O . THR A 1 77 ? 7.436 -3.081 -5.194 1.00 92.31 77 THR A O 1
ATOM 616 N N . PHE A 1 78 ? 7.224 -3.006 -7.425 1.00 93.62 78 PHE A N 1
ATOM 617 C CA . PHE A 1 78 ? 5.869 -2.466 -7.440 1.00 93.62 78 PHE A CA 1
ATOM 618 C C . PHE A 1 78 ? 4.876 -3.398 -6.736 1.00 93.62 78 PHE A C 1
ATOM 620 O O . PHE A 1 78 ? 4.148 -2.956 -5.849 1.00 93.62 78 PHE A O 1
ATOM 627 N N . LEU A 1 79 ? 4.882 -4.692 -7.066 1.00 94.62 79 LEU A N 1
ATOM 628 C CA . LEU A 1 79 ? 3.936 -5.666 -6.525 1.00 94.62 79 LEU A CA 1
ATOM 629 C C . LEU A 1 79 ? 4.141 -5.922 -5.028 1.00 94.62 79 LEU A C 1
ATOM 631 O O . LEU A 1 79 ? 3.157 -6.064 -4.309 1.00 94.62 79 LEU A O 1
ATOM 635 N N . ILE A 1 80 ? 5.373 -5.900 -4.513 1.00 94.56 80 ILE A N 1
ATOM 636 C CA . ILE A 1 80 ? 5.603 -5.974 -3.059 1.00 94.56 80 ILE A CA 1
ATOM 637 C C . ILE A 1 80 ? 4.972 -4.787 -2.330 1.00 94.56 80 ILE A C 1
ATOM 639 O O . ILE A 1 80 ? 4.295 -4.965 -1.313 1.00 94.56 80 ILE A O 1
ATOM 643 N N . HIS A 1 81 ? 5.172 -3.574 -2.843 1.00 95.25 81 HIS A N 1
ATOM 644 C CA . HIS A 1 81 ? 4.624 -2.375 -2.212 1.00 95.25 81 HIS A CA 1
ATOM 645 C C . HIS A 1 81 ? 3.103 -2.303 -2.362 1.00 95.25 81 HIS A C 1
ATOM 647 O O . HIS A 1 81 ? 2.413 -1.927 -1.413 1.00 95.25 81 HIS A O 1
ATOM 653 N N . LEU A 1 82 ? 2.571 -2.742 -3.505 1.00 95.69 82 LEU A N 1
ATOM 654 C CA . LEU A 1 82 ? 1.138 -2.884 -3.729 1.00 95.69 82 LEU A CA 1
ATOM 655 C C . LEU A 1 82 ? 0.521 -3.911 -2.773 1.00 95.69 82 LEU A C 1
ATOM 657 O O . LEU A 1 82 ? -0.499 -3.623 -2.153 1.00 95.69 82 LEU A O 1
ATOM 661 N N . PHE A 1 83 ? 1.156 -5.070 -2.588 1.00 95.50 83 PHE A N 1
ATOM 662 C CA . PHE A 1 83 ? 0.724 -6.082 -1.626 1.00 95.50 83 PHE A CA 1
ATOM 663 C C . PHE A 1 83 ? 0.664 -5.518 -0.202 1.00 95.50 83 PHE A C 1
ATOM 665 O O . PHE A 1 83 ? -0.362 -5.645 0.468 1.00 95.50 83 PHE A O 1
ATOM 672 N N . ALA A 1 84 ? 1.727 -4.840 0.242 1.00 95.44 84 ALA A N 1
ATOM 673 C CA . ALA A 1 84 ? 1.762 -4.211 1.559 1.00 95.44 84 ALA A CA 1
ATOM 674 C C . ALA A 1 84 ? 0.644 -3.165 1.719 1.00 95.44 84 ALA A C 1
ATOM 676 O O . ALA A 1 84 ? -0.063 -3.160 2.729 1.00 95.44 84 ALA A O 1
ATOM 677 N N . HIS A 1 85 ? 0.434 -2.320 0.704 1.00 96.94 85 HIS A N 1
ATOM 678 C CA . HIS A 1 85 ? -0.629 -1.319 0.708 1.00 96.94 85 HIS A CA 1
ATOM 679 C C . HIS A 1 85 ? -2.019 -1.951 0.822 1.00 96.94 85 HIS A C 1
ATOM 681 O O . HIS A 1 85 ? -2.800 -1.576 1.699 1.00 96.94 85 HIS A O 1
ATOM 687 N N . LEU A 1 86 ? -2.313 -2.957 -0.006 1.00 95.69 86 LEU A N 1
ATOM 688 C CA . LEU A 1 86 ? -3.580 -3.687 0.034 1.00 95.69 86 LEU A CA 1
ATOM 689 C C . LEU A 1 86 ? -3.792 -4.386 1.382 1.00 95.69 86 LEU A C 1
ATOM 691 O O . LEU A 1 86 ? -4.912 -4.387 1.889 1.00 95.69 86 LEU A O 1
ATOM 695 N N . GLY A 1 87 ? -2.730 -4.912 1.999 1.00 94.56 87 GLY A N 1
ATOM 696 C CA . GLY A 1 87 ? -2.774 -5.474 3.349 1.00 94.56 87 GLY A CA 1
ATOM 697 C C . GLY A 1 87 ? -3.206 -4.448 4.400 1.00 94.56 87 GLY A C 1
ATOM 698 O O . GLY A 1 87 ? -4.132 -4.703 5.173 1.00 94.56 87 GLY A O 1
ATOM 699 N N . TYR A 1 88 ? -2.602 -3.255 4.398 1.00 96.31 88 TYR A N 1
ATOM 700 C CA . TYR A 1 88 ? -2.984 -2.183 5.324 1.00 96.31 88 TYR A CA 1
ATOM 701 C C . TYR A 1 88 ? -4.397 -1.650 5.067 1.00 96.31 88 TYR A C 1
ATOM 703 O O . TYR A 1 88 ? -5.140 -1.402 6.019 1.00 96.31 88 TYR A O 1
ATOM 711 N N . VAL A 1 89 ? -4.802 -1.514 3.802 1.00 96.31 89 VAL A N 1
ATOM 712 C CA . VAL A 1 89 ? -6.167 -1.113 3.427 1.00 96.31 89 VAL A CA 1
ATOM 713 C C . VAL A 1 89 ? -7.183 -2.164 3.880 1.00 96.31 89 VAL A C 1
ATOM 715 O O . VAL A 1 89 ? -8.204 -1.820 4.478 1.00 96.31 89 VAL A O 1
ATOM 718 N N . GLY A 1 90 ? -6.888 -3.447 3.666 1.00 94.25 90 GLY A N 1
ATOM 719 C CA . GLY A 1 90 ? -7.706 -4.557 4.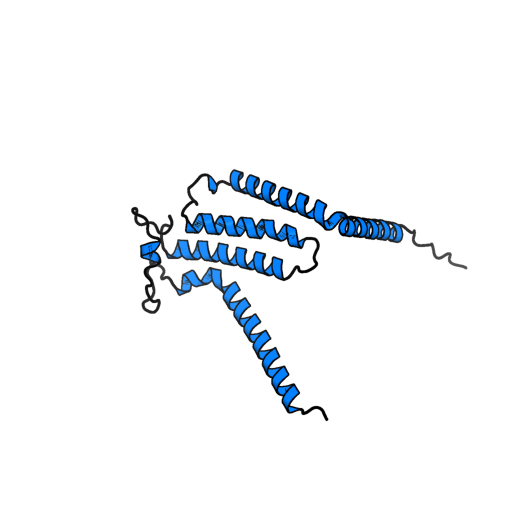148 1.00 94.25 90 GLY A CA 1
ATOM 720 C C . GLY A 1 90 ? -7.876 -4.517 5.665 1.00 94.25 90 GLY A C 1
ATOM 721 O O . GLY A 1 90 ? -9.004 -4.558 6.160 1.00 94.25 90 GLY A O 1
ATOM 722 N N . TRP A 1 91 ? -6.780 -4.322 6.405 1.00 9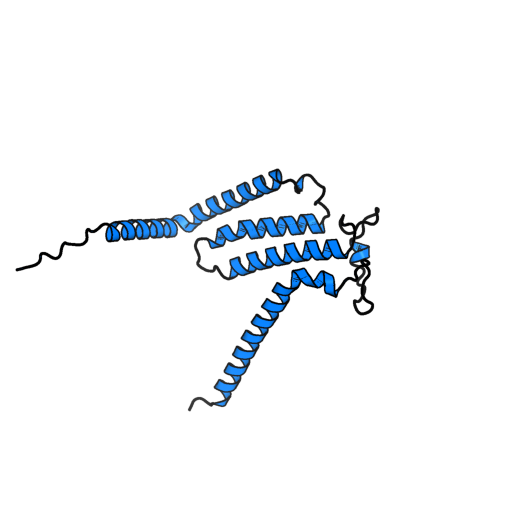5.06 91 TRP A N 1
ATOM 723 C CA . TRP A 1 91 ? -6.826 -4.183 7.861 1.00 95.06 91 TRP A CA 1
ATOM 724 C C . TRP A 1 91 ? -7.638 -2.955 8.302 1.00 95.06 91 TRP A C 1
ATOM 726 O O . TRP A 1 91 ? -8.430 -3.033 9.241 1.00 95.06 91 TRP A O 1
ATOM 736 N N . PHE A 1 92 ? -7.531 -1.828 7.596 1.00 96.38 92 PHE A N 1
ATOM 737 C CA . PHE A 1 92 ? -8.335 -0.638 7.881 1.00 96.38 92 PHE A CA 1
ATOM 738 C C . PHE A 1 92 ? -9.849 -0.883 7.737 1.00 96.38 92 PHE A C 1
ATOM 740 O O . PHE A 1 92 ? -10.644 -0.324 8.505 1.00 96.38 92 PHE A O 1
ATOM 747 N N . PHE A 1 93 ? -10.263 -1.707 6.770 1.00 94.12 93 PHE A N 1
ATOM 748 C CA . PHE A 1 93 ? -11.665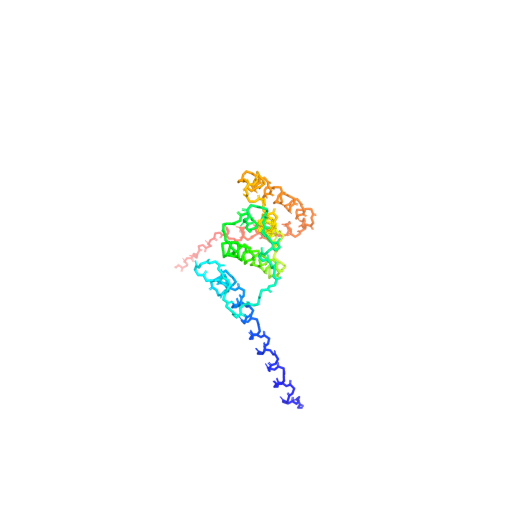 -2.089 6.586 1.00 94.12 93 PHE A CA 1
ATOM 749 C C . PHE A 1 93 ? -12.145 -3.158 7.570 1.00 94.12 93 PHE A C 1
ATOM 751 O O . PHE A 1 93 ? -13.330 -3.151 7.908 1.00 94.12 93 PHE A O 1
ATOM 758 N N . ASP A 1 94 ? -11.260 -4.042 8.031 1.00 94.19 94 ASP A N 1
ATOM 759 C CA . ASP A 1 94 ? -11.569 -5.060 9.041 1.00 94.19 94 ASP A CA 1
ATOM 760 C C . ASP A 1 94 ? -11.678 -4.464 10.454 1.00 94.19 94 ASP A C 1
ATOM 762 O O . ASP A 1 94 ? -12.578 -4.804 11.219 1.00 94.19 94 ASP A O 1
ATOM 766 N N . ALA A 1 95 ? -10.844 -3.472 10.775 1.00 94.31 95 ALA A N 1
ATOM 767 C CA . ALA A 1 95 ? -10.801 -2.803 12.075 1.00 94.31 95 ALA A CA 1
ATOM 768 C C . ALA A 1 95 ? -12.004 -1.872 12.356 1.00 94.31 95 ALA A C 1
ATOM 770 O O . ALA A 1 95 ? -11.879 -0.908 13.118 1.00 94.31 95 ALA A O 1
ATOM 771 N N . LYS A 1 96 ? -13.179 -2.128 11.762 1.00 89.75 96 LYS A N 1
ATOM 772 C CA . LYS A 1 96 ? -14.425 -1.407 12.067 1.00 89.75 96 LYS A CA 1
ATOM 773 C C . LYS A 1 96 ? -14.669 -1.403 13.578 1.00 89.75 96 LYS A C 1
ATOM 775 O O . LYS A 1 96 ? -14.420 -2.384 14.276 1.00 89.75 96 LYS A O 1
ATOM 780 N N . ASP A 1 97 ? -15.068 -0.238 14.080 1.00 86.50 97 ASP A N 1
ATOM 781 C CA . ASP A 1 97 ? -15.360 0.023 15.496 1.00 86.50 97 ASP A CA 1
ATOM 782 C C . ASP A 1 97 ? -14.166 -0.089 16.464 1.00 86.50 97 ASP A C 1
ATOM 784 O O . ASP A 1 97 ? -14.325 0.040 17.679 1.00 86.50 97 ASP A O 1
ATOM 788 N N . LYS A 1 98 ? -12.940 -0.283 15.960 1.00 88.69 98 LYS A N 1
ATOM 789 C CA . LYS A 1 98 ? -11.729 -0.257 16.788 1.00 88.69 98 LYS A CA 1
ATOM 790 C C . LYS A 1 98 ? -11.201 1.168 16.932 1.00 88.69 98 LYS A C 1
ATOM 792 O O . LYS A 1 98 ? -11.038 1.886 15.948 1.00 88.69 98 LYS A O 1
ATOM 797 N N . LEU A 1 99 ? -10.832 1.549 18.157 1.00 88.69 99 LEU A N 1
ATOM 798 C CA . LEU A 1 99 ? -10.271 2.876 18.459 1.00 88.69 99 LEU A CA 1
ATOM 799 C C . LEU A 1 99 ? -8.963 3.162 17.711 1.00 88.69 99 LEU A C 1
ATOM 801 O O . LEU A 1 99 ? -8.687 4.310 17.384 1.00 88.69 99 LEU A O 1
ATOM 805 N N . TYR A 1 100 ? -8.172 2.128 17.412 1.00 89.94 100 TYR A N 1
ATOM 806 C CA . TYR A 1 100 ? -6.910 2.277 16.687 1.00 89.94 100 TYR A CA 1
ATOM 807 C C . TYR A 1 100 ? -7.088 2.404 15.165 1.00 89.94 100 TYR A C 1
ATOM 809 O O . TYR A 1 100 ? -6.121 2.703 14.469 1.00 89.94 100 TYR A O 1
ATOM 817 N N . ARG A 1 101 ? -8.298 2.192 14.626 1.00 93.06 101 ARG A N 1
ATOM 818 C CA . ARG A 1 101 ? -8.556 2.184 13.177 1.00 93.06 101 ARG A CA 1
ATOM 819 C C . ARG A 1 101 ? -8.045 3.438 12.458 1.00 93.06 101 ARG A C 1
ATOM 821 O O . ARG A 1 101 ? -7.410 3.273 11.421 1.00 93.06 101 ARG A O 1
ATOM 828 N N . PRO A 1 102 ? -8.247 4.672 12.965 1.00 91.75 102 PRO A N 1
ATOM 829 C CA . PRO A 1 102 ? -7.734 5.865 12.294 1.00 91.75 102 PRO A CA 1
ATOM 830 C C . PRO A 1 102 ? -6.208 5.871 12.174 1.00 91.75 102 PRO A C 1
ATOM 832 O O . PRO A 1 102 ? -5.684 6.379 11.193 1.00 91.75 102 PRO A O 1
ATOM 835 N N . PHE A 1 103 ? -5.488 5.253 13.114 1.00 93.88 103 PHE A N 1
ATOM 836 C CA . PHE A 1 103 ? -4.026 5.178 13.080 1.00 93.88 103 PHE A CA 1
ATOM 837 C C . PHE A 1 103 ? -3.499 4.194 12.028 1.00 93.88 103 PHE A C 1
ATOM 839 O O . PHE A 1 103 ? -2.362 4.340 11.589 1.00 93.88 103 PHE A O 1
ATOM 846 N N . LEU A 1 104 ? -4.325 3.260 11.535 1.00 95.44 104 LEU A N 1
ATOM 847 C CA . LEU A 1 104 ? -3.975 2.442 10.366 1.00 95.44 104 LEU A CA 1
ATOM 848 C C . LEU A 1 104 ? -3.851 3.282 9.083 1.00 95.44 104 LEU A C 1
ATOM 850 O O . LEU A 1 104 ? -3.212 2.841 8.133 1.00 95.44 104 LEU A O 1
ATOM 854 N N . LEU A 1 105 ? -4.381 4.513 9.049 1.00 95.44 105 LEU A N 1
ATOM 855 C CA . LEU A 1 105 ? -4.176 5.420 7.915 1.00 95.44 105 LEU A CA 1
ATOM 856 C C . LEU A 1 105 ? -2.720 5.878 7.768 1.00 95.44 105 LEU A C 1
ATOM 858 O O . LEU A 1 105 ? -2.341 6.291 6.674 1.00 95.44 105 LEU A O 1
ATOM 862 N N . VAL A 1 106 ? -1.897 5.776 8.819 1.00 95.75 106 VAL A N 1
ATOM 863 C CA . VAL A 1 106 ? -0.460 6.079 8.742 1.00 95.75 106 VAL A CA 1
ATOM 864 C C . VAL A 1 106 ? 0.243 5.102 7.789 1.00 95.75 106 VAL A C 1
ATOM 866 O O . VAL A 1 106 ? 0.724 5.552 6.747 1.00 95.75 106 VAL A O 1
ATOM 869 N N . PRO A 1 107 ? 0.265 3.775 8.042 1.00 96.19 107 PRO A N 1
ATOM 870 C CA . PRO A 1 107 ? 0.890 2.835 7.115 1.00 96.19 107 PRO A CA 1
ATOM 871 C C . PRO A 1 107 ? 0.180 2.762 5.752 1.00 96.19 107 PRO A C 1
ATOM 873 O O . PRO A 1 107 ? 0.853 2.552 4.744 1.00 96.19 107 PRO A O 1
ATOM 876 N N . VAL A 1 108 ? -1.139 3.004 5.668 1.00 97.25 108 VAL A N 1
ATOM 877 C CA . VAL A 1 108 ? -1.847 3.124 4.373 1.00 97.25 108 VAL A CA 1
ATOM 878 C C . VAL A 1 108 ? -1.295 4.290 3.550 1.00 97.25 108 VAL A C 1
ATOM 880 O O . VAL A 1 108 ? -0.963 4.110 2.381 1.00 97.25 108 VAL A O 1
ATOM 883 N N . SER A 1 109 ? -1.149 5.471 4.155 1.00 96.25 109 SER A N 1
ATOM 884 C CA . SER A 1 109 ? -0.626 6.654 3.465 1.00 96.25 109 SER A CA 1
ATOM 885 C C . SER A 1 109 ? 0.841 6.485 3.069 1.00 96.25 109 SER A C 1
ATOM 887 O O . SER A 1 109 ? 1.217 6.843 1.959 1.00 96.25 109 SER A O 1
ATOM 889 N N . LEU A 1 110 ? 1.670 5.902 3.943 1.00 95.88 110 LEU A N 1
ATOM 890 C CA . LEU A 1 110 ? 3.092 5.678 3.657 1.00 95.88 110 LEU A CA 1
ATOM 891 C C . LEU A 1 110 ? 3.315 4.649 2.545 1.00 95.88 110 LEU A C 1
ATOM 893 O O . LEU A 1 110 ? 4.164 4.845 1.678 1.00 95.88 110 LEU A O 1
ATOM 897 N N . SER A 1 111 ? 2.543 3.562 2.545 1.00 96.56 111 SER A N 1
ATOM 898 C CA . SER A 1 111 ? 2.611 2.567 1.470 1.00 96.56 111 SER A CA 1
ATOM 899 C C . SER A 1 111 ? 2.109 3.133 0.139 1.00 96.56 111 SER A C 1
ATOM 901 O O . SER A 1 111 ? 2.740 2.894 -0.888 1.00 96.56 111 SER A O 1
ATOM 903 N N . LEU A 1 112 ? 1.052 3.957 0.149 1.00 96.69 112 LEU A N 1
ATOM 904 C CA . LEU A 1 112 ? 0.593 4.671 -1.047 1.00 96.69 112 LEU A CA 1
ATOM 905 C C . LEU A 1 112 ? 1.655 5.641 -1.571 1.00 96.69 112 LEU A C 1
ATOM 907 O O . LEU A 1 112 ? 1.928 5.671 -2.767 1.00 96.69 112 LEU A O 1
ATOM 911 N N . TYR A 1 113 ? 2.282 6.403 -0.675 1.00 95.69 113 TYR A N 1
ATOM 912 C CA . TYR A 1 113 ? 3.373 7.307 -1.020 1.00 95.69 113 TYR A CA 1
ATOM 913 C C . TYR A 1 113 ? 4.515 6.566 -1.723 1.00 95.69 113 TYR A C 1
ATOM 915 O O . TYR A 1 113 ? 4.978 6.997 -2.775 1.00 95.69 113 TYR A O 1
ATOM 923 N N . GLN A 1 114 ? 4.912 5.403 -1.206 1.00 95.50 114 GLN A N 1
ATOM 924 C CA . GLN A 1 114 ? 5.954 4.590 -1.828 1.00 95.50 114 GLN A CA 1
ATOM 925 C C . GLN A 1 114 ? 5.553 4.071 -3.218 1.00 95.50 114 GLN A C 1
ATOM 927 O O . GLN A 1 114 ? 6.392 4.044 -4.115 1.00 95.50 114 GLN A O 1
ATOM 932 N N . ILE A 1 115 ? 4.284 3.695 -3.418 1.00 95.81 115 ILE A N 1
ATOM 933 C CA . ILE A 1 115 ? 3.758 3.312 -4.738 1.00 95.81 115 ILE A CA 1
ATOM 934 C C . ILE A 1 115 ? 3.842 4.488 -5.716 1.00 95.81 115 ILE A C 1
ATOM 936 O O . ILE A 1 115 ? 4.283 4.303 -6.848 1.00 95.81 115 ILE A O 1
ATOM 940 N N . ILE A 1 116 ? 3.475 5.695 -5.279 1.00 94.69 116 ILE A N 1
ATOM 941 C CA . ILE A 1 116 ? 3.583 6.912 -6.096 1.00 94.69 116 ILE A CA 1
ATOM 942 C C . ILE A 1 116 ? 5.046 7.160 -6.482 1.00 94.69 116 ILE A C 1
ATOM 944 O O . ILE A 1 116 ? 5.333 7.353 -7.658 1.00 94.69 116 ILE A O 1
ATOM 948 N N . LEU A 1 117 ? 5.987 7.073 -5.536 1.00 93.69 117 LEU A N 1
ATOM 949 C CA . LEU A 1 117 ? 7.413 7.232 -5.848 1.00 93.69 117 LEU A CA 1
ATOM 950 C C . LEU A 1 117 ? 7.910 6.215 -6.886 1.00 93.69 117 LEU A C 1
ATOM 952 O O . LEU A 1 117 ? 8.755 6.555 -7.707 1.00 93.69 117 LEU A O 1
ATOM 956 N N . ILE A 1 118 ? 7.402 4.978 -6.853 1.00 92.44 118 ILE A N 1
ATOM 957 C CA . ILE A 1 118 ? 7.742 3.932 -7.828 1.00 92.44 118 ILE A CA 1
ATOM 958 C C . ILE A 1 118 ? 7.174 4.261 -9.213 1.00 92.44 118 ILE A C 1
ATOM 960 O O . ILE A 1 118 ? 7.905 4.172 -10.192 1.00 92.44 118 ILE A O 1
ATOM 964 N N . LEU A 1 119 ? 5.893 4.632 -9.299 1.00 90.81 119 LEU A N 1
ATOM 965 C CA . LEU A 1 119 ? 5.211 4.876 -10.576 1.00 90.81 119 LEU A CA 1
ATOM 966 C C . LEU A 1 119 ? 5.710 6.133 -11.299 1.00 90.81 119 LEU A C 1
ATOM 968 O O . LEU A 1 119 ? 5.713 6.157 -12.524 1.00 90.81 119 LEU A O 1
ATOM 972 N N . PHE A 1 120 ? 6.129 7.155 -10.552 1.00 89.56 120 PHE A N 1
ATOM 973 C CA . PHE A 1 120 ? 6.621 8.425 -11.098 1.00 89.56 120 PHE A CA 1
ATOM 974 C C . PHE A 1 120 ? 8.152 8.519 -11.160 1.00 89.56 120 PHE A C 1
ATOM 976 O O . PHE A 1 120 ? 8.683 9.598 -11.393 1.00 89.56 120 PHE A O 1
ATOM 983 N N . ASP A 1 121 ? 8.861 7.411 -10.929 1.00 88.00 121 ASP A N 1
ATOM 984 C CA . ASP A 1 121 ? 10.329 7.354 -10.934 1.00 88.00 121 ASP A CA 1
ATOM 985 C C . ASP A 1 121 ? 11.022 8.378 -10.004 1.00 88.00 121 ASP A C 1
ATOM 987 O O . ASP A 1 121 ? 12.101 8.900 -10.263 1.00 88.00 121 ASP A O 1
ATOM 991 N N . PHE A 1 122 ? 10.419 8.658 -8.849 1.00 89.62 122 PHE A N 1
ATOM 992 C CA . PHE A 1 122 ? 10.996 9.555 -7.838 1.00 89.62 122 PHE A CA 1
ATOM 993 C C . PHE A 1 122 ? 11.831 8.812 -6.791 1.00 89.62 122 PHE A C 1
ATOM 995 O O . PHE A 1 122 ? 12.145 9.351 -5.729 1.00 89.62 122 PHE A O 1
ATOM 1002 N N . ARG A 1 123 ? 12.223 7.565 -7.067 1.00 88.12 123 ARG A N 1
ATOM 1003 C CA . ARG A 1 123 ? 12.984 6.727 -6.124 1.00 88.12 123 ARG A CA 1
ATOM 1004 C C . ARG A 1 123 ? 14.425 7.192 -5.935 1.00 88.12 123 ARG A C 1
ATOM 1006 O O . ARG A 1 123 ? 14.977 6.984 -4.858 1.00 88.12 123 ARG A O 1
ATOM 1013 N N . SER A 1 124 ? 15.026 7.773 -6.965 1.00 84.81 124 SER A N 1
ATOM 1014 C CA . SER A 1 124 ? 16.369 8.363 -6.915 1.00 84.81 124 SER A CA 1
ATOM 1015 C C . SER A 1 124 ? 16.365 9.807 -6.403 1.00 84.81 124 SER A C 1
ATOM 1017 O O . SER A 1 124 ? 17.433 10.357 -6.163 1.00 84.81 124 SER A O 1
ATOM 1019 N N . SER A 1 125 ? 15.186 10.412 -6.231 1.00 89.56 125 SER A N 1
ATOM 1020 C CA . SER A 1 125 ? 15.047 11.796 -5.775 1.00 89.56 125 SER A CA 1
ATOM 1021 C C . SER A 1 125 ? 15.097 11.925 -4.252 1.00 89.56 125 SER A C 1
ATOM 1023 O O . SER A 1 125 ? 14.795 10.972 -3.525 1.00 89.56 125 SER A O 1
ATOM 1025 N N . ASP A 1 126 ? 15.339 13.151 -3.787 1.00 90.50 126 ASP A N 1
ATOM 1026 C CA . ASP A 1 126 ? 15.338 13.538 -2.371 1.00 90.50 126 ASP A CA 1
ATOM 1027 C C . ASP A 1 126 ? 14.023 13.174 -1.653 1.00 90.50 126 ASP A C 1
ATOM 1029 O O . ASP A 1 126 ? 13.999 12.931 -0.447 1.00 90.50 126 ASP A O 1
ATOM 1033 N N . LEU A 1 127 ? 12.910 13.059 -2.392 1.00 90.44 127 LEU A N 1
ATOM 1034 C CA . LEU A 1 127 ? 11.617 12.636 -1.844 1.00 90.44 127 LEU A CA 1
ATOM 1035 C C . LEU A 1 127 ? 11.684 11.228 -1.227 1.00 90.44 127 LEU A C 1
ATOM 1037 O O . LEU A 1 127 ? 11.000 10.933 -0.248 1.00 90.44 127 LEU A O 1
ATOM 1041 N N . ASN A 1 128 ? 12.526 10.344 -1.759 1.00 92.31 128 ASN A N 1
ATOM 1042 C CA . ASN A 1 128 ? 12.670 8.988 -1.242 1.00 92.31 128 ASN A CA 1
ATOM 1043 C C . ASN A 1 128 ? 13.613 8.899 -0.027 1.00 92.31 128 ASN A C 1
ATOM 1045 O O . ASN A 1 128 ? 13.799 7.805 0.521 1.00 92.31 128 ASN A O 1
ATOM 1049 N N . GLU A 1 129 ? 14.196 10.011 0.422 1.00 94.06 129 GLU A N 1
ATOM 1050 C CA . GLU A 1 129 ? 15.126 9.983 1.539 1.00 94.06 129 GLU A CA 1
ATOM 1051 C C . GLU A 1 129 ? 14.458 9.591 2.868 1.00 94.06 129 GLU A C 1
ATOM 1053 O O . GLU A 1 129 ? 13.301 9.941 3.139 1.00 94.06 129 GLU A O 1
ATOM 1058 N N . PRO A 1 130 ? 15.189 8.894 3.762 1.00 92.50 130 PRO A N 1
ATOM 1059 C CA . PRO A 1 130 ? 14.648 8.460 5.047 1.00 92.50 130 PRO A CA 1
ATOM 1060 C C . PRO A 1 130 ? 14.092 9.612 5.886 1.00 92.50 130 PRO A C 1
ATOM 1062 O O . PRO A 1 130 ? 13.059 9.461 6.539 1.00 92.50 130 PRO A O 1
ATOM 1065 N N . HIS A 1 131 ? 14.752 10.771 5.855 1.00 93.50 131 HIS A N 1
ATOM 1066 C CA . HIS A 1 131 ? 14.367 11.920 6.662 1.00 93.50 131 HIS A CA 1
ATOM 1067 C C . HIS A 1 131 ? 13.010 12.502 6.218 1.00 93.50 131 HIS A C 1
ATOM 1069 O O . HIS A 1 131 ? 12.164 12.774 7.072 1.00 93.50 131 HIS A O 1
ATOM 1075 N N . ILE A 1 132 ? 12.739 12.584 4.907 1.00 93.81 132 ILE A N 1
ATOM 1076 C CA . ILE A 1 132 ? 11.437 13.007 4.365 1.00 93.81 132 ILE A CA 1
ATOM 1077 C C . ILE A 1 132 ? 10.332 12.043 4.799 1.00 93.81 132 ILE A C 1
ATOM 1079 O O . ILE A 1 132 ? 9.276 12.473 5.267 1.00 93.81 132 ILE A O 1
ATOM 1083 N N . LYS A 1 133 ? 10.585 10.731 4.734 1.00 92.31 133 LYS A N 1
ATOM 1084 C CA . LYS A 1 133 ? 9.611 9.714 5.166 1.00 92.31 133 LYS A CA 1
ATOM 1085 C C . LYS A 1 133 ? 9.305 9.796 6.658 1.00 92.31 133 LYS A C 1
ATOM 1087 O O . LYS A 1 133 ? 8.148 9.640 7.054 1.00 92.31 133 LYS A O 1
ATOM 1092 N N . ILE A 1 134 ? 10.314 10.061 7.488 1.00 94.88 134 ILE A N 1
ATOM 1093 C CA . ILE A 1 134 ? 10.135 10.266 8.931 1.00 94.88 134 ILE A CA 1
ATOM 1094 C C . ILE A 1 134 ? 9.269 11.502 9.183 1.00 94.88 134 ILE A C 1
ATOM 1096 O O . ILE A 1 134 ? 8.285 11.414 9.919 1.00 94.88 134 ILE A O 1
ATOM 1100 N N . VAL A 1 135 ? 9.577 12.629 8.533 1.00 95.94 135 VAL A N 1
ATOM 1101 C CA . VAL A 1 135 ? 8.790 13.866 8.654 1.00 95.94 135 VAL A CA 1
ATOM 1102 C C . VAL A 1 135 ? 7.341 13.634 8.224 1.00 95.94 135 VAL A C 1
ATOM 1104 O O . VAL A 1 135 ? 6.423 13.985 8.966 1.00 95.94 135 VAL A O 1
ATOM 1107 N N . LEU A 1 136 ? 7.118 12.972 7.086 1.00 94.00 136 LEU A N 1
ATOM 1108 C CA . LEU A 1 136 ? 5.784 12.625 6.593 1.00 94.00 136 LEU A CA 1
ATOM 1109 C C . LEU A 1 136 ? 5.022 11.740 7.591 1.00 94.00 136 LEU A C 1
ATOM 1111 O O . LEU A 1 136 ? 3.851 11.987 7.883 1.00 94.00 136 LEU A O 1
ATOM 1115 N N . THR A 1 137 ? 5.697 10.743 8.165 1.00 94.88 137 THR A N 1
ATOM 1116 C CA . THR A 1 137 ? 5.120 9.848 9.178 1.00 94.88 137 THR A CA 1
ATOM 1117 C C . THR A 1 137 ? 4.670 10.627 10.410 1.00 94.88 137 THR A C 1
ATOM 1119 O O . THR A 1 137 ? 3.544 10.440 10.877 1.00 94.88 137 THR A O 1
ATOM 1122 N N . ILE A 1 138 ? 5.520 11.519 10.924 1.00 96.38 138 ILE A N 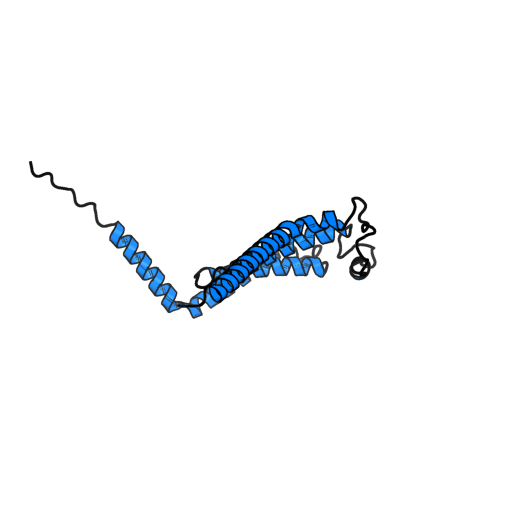1
ATOM 1123 C CA . ILE A 1 138 ? 5.214 12.353 12.093 1.00 96.38 138 ILE A CA 1
ATOM 1124 C C . ILE A 1 138 ? 4.056 13.303 11.782 1.00 96.38 138 ILE A C 1
ATOM 1126 O O . ILE A 1 138 ? 3.128 13.411 12.587 1.00 96.38 138 ILE A O 1
ATOM 1130 N N . ALA A 1 139 ? 4.072 13.952 10.617 1.00 96.06 139 ALA A N 1
ATOM 1131 C CA . ALA A 1 139 ? 3.033 14.886 10.199 1.00 96.06 139 ALA A CA 1
ATOM 1132 C C . ALA A 1 139 ? 1.658 14.204 10.111 1.00 96.06 139 ALA A C 1
ATOM 1134 O O . ALA A 1 139 ? 0.706 14.644 10.759 1.00 96.06 139 ALA A O 1
ATOM 1135 N N . ILE A 1 140 ? 1.559 13.082 9.389 1.00 94.88 140 ILE A N 1
ATOM 1136 C CA . ILE A 1 140 ? 0.306 12.324 9.238 1.00 94.88 140 ILE A CA 1
ATOM 1137 C C . ILE A 1 140 ? -0.165 11.782 10.592 1.00 94.88 140 ILE A C 1
ATOM 1139 O O . ILE A 1 140 ? -1.342 11.912 10.932 1.00 94.88 140 ILE A O 1
ATOM 1143 N N . SER A 1 141 ? 0.744 11.221 11.395 1.00 95.06 141 SER A N 1
ATOM 1144 C CA . SER A 1 141 ? 0.404 10.688 12.721 1.00 95.06 141 SER A CA 1
ATOM 1145 C C . SER A 1 141 ? -0.133 11.776 13.648 1.00 95.06 141 SER A C 1
ATOM 1147 O O . SER A 1 141 ? -1.127 11.559 14.340 1.00 95.06 141 SER A O 1
ATOM 1149 N N . SER A 1 142 ? 0.482 12.961 13.630 1.00 95.31 142 SER A N 1
ATOM 1150 C CA . SER A 1 142 ? 0.060 14.105 14.442 1.00 95.31 142 SER A CA 1
ATOM 1151 C C . SER A 1 142 ? -1.310 14.620 14.006 1.00 95.31 142 SER A C 1
ATOM 1153 O O . SER A 1 142 ? -2.190 14.797 14.846 1.00 95.31 142 SER A O 1
ATOM 1155 N N . LEU A 1 143 ? -1.536 14.785 12.697 1.00 95.31 143 LEU A N 1
ATOM 1156 C CA . LEU A 1 143 ? -2.834 15.192 12.149 1.00 95.31 143 LEU A CA 1
ATOM 1157 C C . LEU A 1 143 ? -3.947 14.214 12.538 1.00 95.31 143 LEU A C 1
ATOM 1159 O O . LEU A 1 143 ? -5.019 14.632 12.980 1.00 95.31 143 LEU A O 1
ATOM 1163 N N . LEU A 1 144 ? -3.685 12.910 12.429 1.00 94.12 144 LEU A N 1
ATOM 1164 C CA . LEU A 1 144 ? -4.642 11.877 12.816 1.00 94.12 144 LEU A CA 1
ATOM 1165 C C . LEU A 1 144 ? -4.897 11.865 14.322 1.00 94.12 144 LEU A C 1
ATOM 1167 O O . LEU A 1 144 ? -6.051 11.754 14.725 1.00 94.12 144 LEU A O 1
ATOM 1171 N N . ALA A 1 145 ? -3.863 12.022 15.151 1.00 92.50 145 ALA A N 1
ATOM 1172 C CA . ALA A 1 145 ? -4.004 12.083 16.604 1.00 92.50 145 ALA A CA 1
ATOM 1173 C C . ALA A 1 145 ? -4.840 13.294 17.045 1.00 92.50 145 ALA A C 1
ATOM 1175 O O . ALA A 1 145 ? -5.746 13.154 17.868 1.00 92.50 145 ALA A O 1
ATOM 1176 N N . ILE A 1 146 ? -4.580 14.465 16.455 1.00 92.81 146 ILE A N 1
ATOM 1177 C CA . ILE A 1 146 ? -5.341 15.694 16.696 1.00 92.81 146 ILE A CA 1
ATOM 1178 C C . ILE A 1 146 ? -6.804 15.482 16.292 1.00 92.81 146 ILE A C 1
ATOM 1180 O O . ILE A 1 146 ? -7.702 15.644 17.120 1.00 92.81 146 ILE A O 1
ATOM 1184 N N . ASN A 1 147 ? -7.054 15.046 15.055 1.00 92.31 147 ASN A N 1
ATOM 1185 C CA . ASN A 1 147 ? -8.406 14.792 14.555 1.00 92.31 147 ASN A CA 1
ATOM 1186 C C . ASN A 1 147 ? -9.151 13.749 15.411 1.00 92.31 147 ASN A C 1
ATOM 1188 O O . ASN A 1 147 ? -10.320 13.923 15.762 1.00 92.31 147 ASN A O 1
ATOM 1192 N N . PHE A 1 148 ? -8.457 12.682 15.815 1.00 92.06 148 PHE A N 1
ATOM 1193 C CA . PHE A 1 148 ? -9.000 11.647 16.686 1.00 92.06 148 PHE A CA 1
ATOM 1194 C C . PHE A 1 148 ? -9.409 12.206 18.050 1.00 92.06 148 PHE A C 1
ATOM 1196 O O . PHE A 1 148 ? -10.510 11.911 18.521 1.00 92.06 148 PHE A O 1
ATOM 1203 N N . PHE A 1 149 ? -8.554 13.028 18.663 1.00 89.62 149 PHE A N 1
ATOM 1204 C CA . PHE A 1 149 ? -8.824 13.640 19.958 1.00 89.62 149 PHE A CA 1
ATOM 1205 C C . PHE A 1 149 ? -10.038 14.568 19.905 1.00 89.62 149 PHE A C 1
ATOM 1207 O O . PHE A 1 149 ? -10.896 14.493 20.783 1.00 89.62 149 PHE A O 1
ATOM 1214 N N . PHE A 1 150 ? -10.154 15.412 18.875 1.00 89.19 150 PHE A N 1
ATOM 1215 C CA . PHE A 1 150 ? -11.276 16.345 18.762 1.00 89.19 150 PHE A CA 1
ATOM 1216 C C . PHE A 1 150 ? -12.614 15.647 18.495 1.00 89.19 150 PHE A C 1
ATOM 1218 O O . PHE A 1 150 ? -13.614 16.036 19.102 1.00 89.19 150 PHE A O 1
ATOM 1225 N N . ASN A 1 151 ? -12.628 14.578 17.695 1.00 88.56 151 ASN A N 1
ATOM 1226 C CA . ASN A 1 151 ? -13.867 13.887 17.326 1.00 88.56 151 ASN A CA 1
ATOM 1227 C C . ASN A 1 151 ? -14.329 12.827 18.340 1.00 88.56 151 ASN A C 1
ATOM 1229 O O . ASN A 1 151 ? -15.516 12.521 18.391 1.00 88.56 151 ASN A O 1
ATOM 1233 N N . ASN A 1 152 ? -13.435 12.280 19.176 1.00 86.50 152 ASN A N 1
ATOM 1234 C CA . ASN A 1 152 ? -13.753 11.141 20.054 1.00 86.50 152 ASN A CA 1
ATOM 1235 C C . ASN A 1 152 ? -13.633 11.439 21.558 1.00 86.50 152 ASN A C 1
ATOM 1237 O O . ASN A 1 152 ? -13.525 10.508 22.358 1.00 86.50 152 ASN A O 1
ATOM 1241 N N . LYS A 1 153 ? -13.688 12.714 21.979 1.00 80.75 153 LYS A N 1
ATOM 1242 C CA . LYS A 1 153 ? -13.493 13.129 23.389 1.00 80.75 153 LYS A CA 1
ATOM 1243 C C . LYS A 1 153 ? -14.305 12.309 24.403 1.00 80.75 153 LYS A C 1
ATOM 1245 O O . LYS A 1 153 ? -13.767 11.906 25.432 1.00 80.75 153 LYS A O 1
ATOM 1250 N N . LYS A 1 154 ? -15.588 12.052 24.114 1.00 81.12 154 LYS A N 1
ATOM 1251 C CA . LYS A 1 154 ? -16.498 11.311 25.012 1.00 81.12 154 LYS A CA 1
ATOM 1252 C C . LYS A 1 154 ? -16.092 9.842 25.155 1.00 81.12 154 LYS A C 1
ATOM 1254 O O . LYS A 1 154 ? -15.865 9.378 26.267 1.00 81.12 154 LYS A O 1
ATOM 1259 N N . ILE A 1 155 ? -15.902 9.159 24.026 1.00 82.81 155 ILE A N 1
ATOM 1260 C CA . ILE A 1 155 ? -15.491 7.747 23.965 1.00 82.81 155 ILE A CA 1
ATOM 1261 C C . ILE A 1 155 ? -14.145 7.550 24.672 1.00 82.81 155 ILE A C 1
ATOM 1263 O O . ILE A 1 155 ? -13.946 6.592 25.417 1.00 82.81 155 ILE A O 1
ATOM 1267 N N . LEU A 1 156 ? -13.223 8.491 24.472 1.00 80.56 156 LEU A N 1
ATOM 1268 C CA . LEU A 1 156 ? -11.911 8.462 25.097 1.00 80.56 156 LEU A CA 1
ATOM 1269 C C . LEU A 1 156 ? -12.008 8.612 26.626 1.00 80.56 156 LEU A C 1
ATOM 1271 O O . LEU A 1 156 ? -11.370 7.856 27.359 1.00 80.56 156 LEU A O 1
ATOM 1275 N N . SER A 1 157 ? -12.843 9.537 27.110 1.00 80.75 157 SER A N 1
ATOM 1276 C CA . SER A 1 157 ? -13.106 9.720 28.543 1.00 80.75 157 SER A CA 1
ATOM 1277 C C . SER A 1 157 ? -13.682 8.455 29.183 1.00 80.75 157 SER A C 1
ATOM 1279 O O . SER A 1 157 ? -13.159 7.989 30.195 1.00 80.75 157 SER A O 1
ATOM 1281 N N . GLU A 1 158 ? -14.690 7.844 28.559 1.00 85.19 158 GLU A N 1
ATOM 1282 C CA . GLU A 1 158 ? -15.308 6.597 29.025 1.00 85.19 158 GLU A CA 1
ATOM 1283 C C . GLU A 1 158 ? -14.308 5.435 29.063 1.00 85.19 158 GLU A C 1
ATOM 1285 O O . GLU A 1 158 ? -14.247 4.691 30.047 1.00 85.19 158 GLU A O 1
ATOM 1290 N N . HIS A 1 159 ? -13.469 5.308 28.031 1.00 82.44 159 HIS A N 1
ATOM 1291 C CA . HIS A 1 159 ? -12.416 4.297 27.975 1.00 82.44 159 HIS A CA 1
ATOM 1292 C C . HIS A 1 159 ? -11.405 4.463 29.123 1.00 82.44 159 HIS A C 1
ATOM 1294 O O . HIS A 1 159 ? -11.087 3.494 29.821 1.00 82.44 159 HIS A O 1
ATOM 1300 N N . PHE A 1 160 ? -10.942 5.692 29.379 1.00 83.75 160 PHE A N 1
ATOM 1301 C CA . PHE A 1 160 ? -10.045 5.981 30.501 1.00 83.75 160 PHE A CA 1
ATOM 1302 C C . PHE A 1 160 ? -10.700 5.718 31.861 1.00 83.75 160 PHE A C 1
ATOM 1304 O O . PHE A 1 160 ? -10.046 5.204 32.772 1.00 83.75 160 PHE A O 1
ATOM 1311 N N . LEU A 1 161 ? -11.992 6.019 32.004 1.00 84.69 161 LEU A N 1
ATOM 1312 C CA . LEU A 1 161 ? -12.739 5.794 33.241 1.00 84.69 161 LEU A CA 1
ATOM 1313 C C . LEU A 1 161 ? -12.904 4.295 33.528 1.00 84.69 161 LEU A C 1
ATOM 1315 O O . LEU A 1 161 ? -12.650 3.847 34.649 1.00 84.69 161 LEU A O 1
ATOM 1319 N N . LYS A 1 162 ? -13.231 3.501 32.500 1.00 85.12 162 LYS A N 1
ATOM 1320 C CA . LYS A 1 162 ? -13.297 2.034 32.579 1.00 85.12 162 LYS A CA 1
ATOM 1321 C C . LYS A 1 162 ? -11.954 1.434 32.998 1.00 85.12 162 LYS A C 1
ATOM 1323 O O . LYS A 1 162 ? -11.917 0.617 33.916 1.00 85.12 162 LYS A O 1
ATOM 1328 N N . HIS A 1 163 ? -10.858 1.879 32.383 1.00 82.75 163 HIS A N 1
ATOM 1329 C CA . HIS A 1 163 ? -9.507 1.420 32.717 1.00 82.75 163 HIS A CA 1
ATOM 1330 C C . HIS A 1 163 ? -9.089 1.806 34.149 1.00 82.75 163 HIS A C 1
ATOM 1332 O O . HIS A 1 163 ? -8.520 1.007 34.891 1.00 82.75 163 HIS A O 1
ATOM 1338 N N . LYS A 1 164 ? -9.418 3.022 34.600 1.00 83.44 164 LYS A N 1
ATOM 1339 C CA . LYS A 1 164 ? -9.164 3.454 35.985 1.00 83.44 164 LYS A CA 1
ATOM 1340 C C . LYS A 1 164 ? -9.920 2.589 36.999 1.00 83.44 164 LYS A C 1
ATOM 1342 O O . LYS A 1 164 ? -9.376 2.256 38.052 1.00 83.44 164 LYS A O 1
ATOM 1347 N N . ASN A 1 165 ? -11.160 2.218 36.685 1.00 79.62 165 ASN A N 1
ATOM 1348 C CA . ASN A 1 165 ? -11.984 1.381 37.552 1.00 79.62 165 ASN A CA 1
ATOM 1349 C C . ASN A 1 165 ? -11.481 -0.068 37.609 1.00 79.62 165 ASN A C 1
ATOM 1351 O O . ASN A 1 165 ? -11.418 -0.621 38.707 1.00 79.62 165 ASN A O 1
ATOM 1355 N N . SER A 1 166 ? -11.035 -0.648 36.487 1.00 78.69 166 SER A N 1
ATOM 1356 C CA . SER A 1 166 ? -10.465 -2.005 36.468 1.00 78.69 166 SER A CA 1
ATOM 1357 C C . SER A 1 166 ? -9.185 -2.117 37.304 1.00 78.69 166 SER A C 1
ATOM 1359 O O . SER A 1 166 ? -8.977 -3.111 38.002 1.00 78.69 166 SER A O 1
ATOM 1361 N N . LEU A 1 167 ? -8.349 -1.074 37.303 1.00 79.00 167 LEU A N 1
ATOM 1362 C CA . LEU A 1 167 ? -7.156 -0.998 38.150 1.00 79.00 167 LEU A CA 1
ATOM 1363 C C . LEU A 1 167 ? -7.492 -0.893 39.645 1.00 79.00 167 LEU A C 1
ATOM 1365 O O . LEU A 1 167 ? -6.756 -1.420 40.476 1.00 79.00 167 LEU A O 1
ATOM 1369 N N . LYS A 1 168 ? -8.596 -0.231 40.011 1.00 74.06 168 LYS A N 1
ATOM 1370 C CA . LYS A 1 168 ? -9.051 -0.150 41.409 1.00 74.06 168 LYS A CA 1
ATOM 1371 C C . LYS A 1 168 ? -9.629 -1.473 41.907 1.00 74.06 168 LYS A C 1
ATOM 1373 O O . LYS A 1 168 ? -9.359 -1.852 43.042 1.00 74.06 168 LYS A O 1
ATOM 1378 N N . THR A 1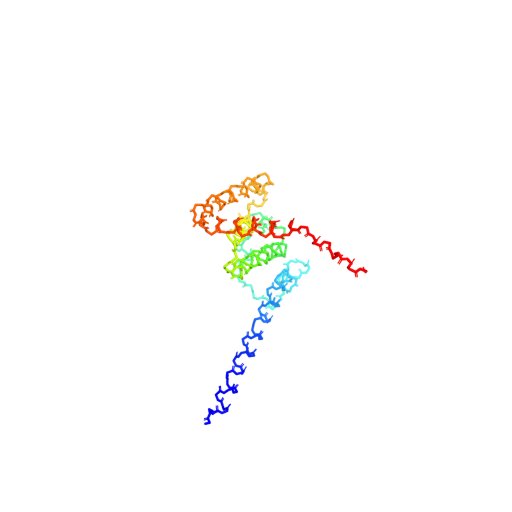 169 ? -10.390 -2.189 41.079 1.00 65.44 169 THR A N 1
ATOM 1379 C CA . THR A 1 169 ? -10.946 -3.503 41.444 1.00 65.44 169 THR A CA 1
ATOM 1380 C C . THR A 1 169 ? -9.865 -4.561 41.645 1.00 65.44 169 THR A C 1
ATOM 1382 O O . THR A 1 169 ? -9.992 -5.368 42.557 1.00 65.44 169 THR A O 1
ATOM 1385 N N . ASN A 1 170 ? -8.773 -4.513 40.872 1.00 61.09 170 ASN A N 1
ATOM 1386 C CA . ASN A 1 170 ? -7.648 -5.449 41.007 1.00 61.09 170 ASN A CA 1
ATOM 1387 C C . ASN A 1 170 ? -6.723 -5.145 42.203 1.00 61.09 170 ASN A C 1
ATOM 1389 O O . ASN A 1 170 ? -5.891 -5.967 42.565 1.00 61.09 170 ASN A O 1
ATOM 1393 N N . LYS A 1 171 ? -6.857 -3.965 42.826 1.00 60.66 171 LYS A N 1
ATOM 1394 C CA . LYS A 1 171 ? -6.102 -3.565 44.026 1.00 60.66 171 LYS A CA 1
ATOM 1395 C C . LYS A 1 171 ? -6.822 -3.872 45.344 1.00 60.66 171 LYS A C 1
ATOM 1397 O O . LYS A 1 171 ? -6.287 -3.537 46.398 1.00 60.66 171 LYS A O 1
ATOM 1402 N N . LYS A 1 172 ? -8.018 -4.479 45.328 1.00 52.28 172 LYS A N 1
ATOM 1403 C CA . LYS A 1 172 ? -8.615 -4.983 46.574 1.00 52.28 172 LYS A CA 1
ATOM 1404 C C . LYS A 1 172 ? -7.755 -6.157 47.070 1.00 52.28 172 LYS A C 1
ATOM 1406 O O . LYS A 1 172 ? -7.576 -7.101 46.303 1.00 52.28 172 LYS A O 1
ATOM 1411 N N . PRO A 1 173 ? -7.202 -6.106 48.297 1.00 49.91 173 PRO A N 1
ATOM 1412 C CA . PRO A 1 173 ? -6.383 -7.195 48.815 1.00 49.91 173 PRO A CA 1
ATOM 1413 C C . PRO A 1 173 ? -7.213 -8.481 48.848 1.00 49.91 173 PRO A C 1
ATOM 1415 O O . PRO A 1 173 ? -8.403 -8.427 49.179 1.00 49.91 173 PRO A O 1
ATOM 1418 N N . LEU A 1 174 ? -6.594 -9.620 48.498 1.00 54.22 174 LEU A N 1
ATOM 1419 C CA . LEU A 1 174 ? -7.132 -10.941 48.827 1.00 54.22 174 LEU A CA 1
ATOM 1420 C C . LEU A 1 174 ? -7.483 -10.890 50.312 1.00 54.22 174 LEU A C 1
ATOM 1422 O O . LEU A 1 174 ? -6.583 -10.803 51.145 1.00 54.22 174 LEU A O 1
ATOM 1426 N N . GLN A 1 175 ? -8.774 -10.879 50.640 1.00 52.12 175 GLN A N 1
ATOM 1427 C CA . GLN A 1 175 ? -9.167 -11.028 52.026 1.00 52.12 175 GLN A CA 1
ATOM 1428 C C . GLN A 1 175 ? -8.677 -12.399 52.469 1.00 52.12 175 GLN A C 1
ATOM 1430 O O . GLN A 1 175 ? -9.097 -13.431 51.940 1.00 52.12 175 GLN A O 1
ATOM 1435 N N . THR A 1 176 ? -7.708 -12.362 53.377 1.00 49.62 176 THR A N 1
ATOM 1436 C CA . THR A 1 176 ? -7.219 -13.474 54.167 1.00 49.62 176 THR A CA 1
ATOM 1437 C C . THR A 1 176 ? -8.428 -14.290 54.598 1.00 49.62 176 THR A C 1
ATOM 1439 O O . THR A 1 176 ? -9.264 -13.805 55.355 1.00 49.62 176 THR A O 1
ATOM 1442 N N . LYS A 1 177 ? -8.559 -15.515 54.075 1.00 47.81 177 LYS A N 1
ATOM 1443 C CA . LYS A 1 177 ? -9.425 -16.518 54.693 1.00 47.81 177 LYS A CA 1
ATOM 1444 C C . LYS A 1 177 ? -8.864 -16.731 56.095 1.00 47.81 177 LYS A C 1
ATOM 1446 O O . LYS A 1 177 ? -7.900 -17.479 56.252 1.00 47.81 177 LYS A O 1
ATOM 1451 N N . GLU A 1 178 ? -9.419 -16.037 57.083 1.00 47.84 178 GLU A N 1
ATOM 1452 C CA . GLU A 1 178 ? -9.272 -16.426 58.478 1.00 47.84 178 GLU A CA 1
ATOM 1453 C C . GLU A 1 178 ? -9.741 -17.878 58.579 1.00 47.84 178 GLU A C 1
ATOM 1455 O O . GLU A 1 178 ? -10.899 -18.220 58.326 1.00 47.84 178 GLU A O 1
ATOM 1460 N N . LYS A 1 179 ? -8.771 -18.758 58.832 1.00 47.19 179 LYS A N 1
ATOM 1461 C CA . LYS A 1 179 ? -9.014 -20.129 59.249 1.00 47.19 179 LYS A CA 1
ATOM 1462 C C . LYS A 1 179 ? -9.618 -20.051 60.647 1.00 47.19 179 LYS A C 1
ATOM 1464 O O . LYS A 1 179 ? -8.888 -19.814 61.602 1.00 47.19 179 LYS A O 1
ATOM 1469 N N . ASN A 1 180 ? -10.922 -20.277 60.746 1.00 46.50 180 ASN A N 1
ATOM 1470 C CA . ASN A 1 180 ? -11.522 -20.727 61.994 1.00 46.50 180 ASN A CA 1
ATOM 1471 C C . ASN A 1 180 ? -10.994 -22.146 62.265 1.00 46.50 180 ASN A C 1
ATOM 1473 O O . ASN A 1 180 ? -11.302 -23.069 61.505 1.00 46.50 180 ASN A O 1
ATOM 1477 N N . ILE A 1 181 ? -10.134 -22.264 63.279 1.00 52.06 181 ILE A N 1
ATOM 1478 C CA . ILE A 1 181 ? -9.789 -23.506 63.986 1.00 52.06 181 ILE A CA 1
ATOM 1479 C C . ILE A 1 181 ? -10.587 -23.489 65.284 1.00 52.06 181 ILE A C 1
ATOM 1481 O O . ILE A 1 181 ? -10.610 -22.408 65.914 1.00 52.06 181 ILE A O 1
#

Foldseek 3Di:
DPDPVVVVVVVVVVVVVVVVVVVVVVVLVCQLVVLPVQADPVQDGDPPDDDPCQQVVQQDPVRARLNHPHPSVLSNQLSVLVSQLVVLVVVLVVCPPPLCSLVSVLSNVLSVQVNVCSSNSCCPPPCVDPVVSVVSSCVSNVVSVVVSCVVCVPVVVVVVVVVVVVVVVVPPDPPPPPDDD

pLDDT: mean 84.89, std 12.32, range [46.5, 97.25]

Solvent-accessible surface area (backbone atoms only — not comparable to full-atom values): 10280 Å² total; per-residue (Å²): 133,82,64,69,68,64,55,54,56,51,50,54,52,52,54,52,52,55,49,50,52,52,51,52,51,51,54,54,71,44,39,48,56,47,33,67,75,59,26,44,100,83,47,46,68,48,94,84,58,80,86,81,56,60,66,66,74,39,38,46,100,86,72,27,32,45,78,22,96,36,59,40,58,37,45,31,55,50,29,43,40,50,40,54,25,52,52,37,48,50,49,45,66,67,35,65,96,43,89,64,31,71,64,40,49,45,60,29,51,53,31,47,51,52,47,49,29,49,74,70,43,34,63,88,39,76,76,57,36,70,68,49,51,51,51,51,51,52,51,51,46,49,54,48,51,52,53,47,51,72,74,38,51,66,63,52,50,53,51,53,51,54,53,54,49,54,57,54,63,71,64,58,73,82,78,76,79,77,76,86,125

Mean predicted aligned error: 10.09 Å

Radius of gyration: 26.24 Å; Cα contacts (8 Å, |Δi|>4): 103; chains: 1; bounding box: 61×44×90 Å

Organism: NCBI:txid1206816